Protein AF-A0A8T2XRY6-F1 (afdb_monomer)

InterPro domains:
  IPR007011 Late embryogenesis abundant protein, SMP subgroup domain [PF04927] (157-211)
  IPR029068 Glyoxalase/Bleomycin resistance protein/Dihydroxybiphenyl dioxygenase [G3DSA:3.10.180.10] (10-132)
  IPR029068 Glyoxalase/Bleomycin resistance protein/Dihydroxybiphenyl dioxygenase [SSF54593] (9-129)
  IPR037523 Vicinal oxygen chelate (VOC), core domain [PS51819] (8-141)

Foldseek 3Di:
DPPDDPDDAQEAEDEFQCLPLLVVQCCVLPVWDWDDDDDDPWDWIWTDPFPRYIYIYTYDDPVDDDALDPDFALDDDQDQVCLVPFAEDEDEDPDDVVSVVVCVVVVWDWDWDDDPPFPWIWIWTAGVRLVPPPGDGNNSYIYIYIPRPPPLPDADACLNQDVDDDPRRVHHLAQVNLVQLLCQCCVPDDVDDDGPDPSNSSNVRRVSCCVSVVYDNPDDDVFCVPQHWDWDWDDDVPDIDIFTDTSPHTD

Nearest PDB structures (foldseek):
  5wew-assembly4_G  TM=7.282E-01  e=2.832E-06  Klebsiella pneumoniae 30684/NJST258_2
  1lqp-assembly1_B  TM=7.254E-01  e=2.232E-06  Pseudomonas aeruginosa
  1r9c-assembly1_B  TM=7.229E-01  e=7.331E-06  Mesorhizobium loti
  1xqa-assembly1_A  TM=7.055E-01  e=2.711E-05  Bacillus cereus ATCC 14579
  8epy-assembly1_A  TM=3.132E-01  e=7.814E-02  Streptomyces sp.

Structure (mmCIF, N/CA/C/O backbone):
data_AF-A0A8T2XRY6-F1
#
_entry.id   AF-A0A8T2XRY6-F1
#
loop_
_atom_site.group_PDB
_atom_site.id
_atom_site.type_symbol
_atom_site.label_atom_id
_atom_site.label_alt_id
_atom_site.label_comp_id
_atom_site.label_asym_id
_atom_site.label_entity_id
_atom_site.label_seq_id
_atom_site.pdbx_PDB_ins_code
_atom_site.Cartn_x
_atom_site.Cartn_y
_atom_site.Cartn_z
_atom_site.occupancy
_atom_site.B_iso_or_equiv
_atom_site.auth_seq_id
_atom_site.auth_comp_id
_atom_site.auth_asym_id
_atom_site.auth_atom_id
_atom_site.pdbx_PDB_model_num
ATOM 1 N N . MET A 1 1 ? 15.861 -0.745 26.301 1.00 61.88 1 MET A N 1
ATOM 2 C CA . MET A 1 1 ? 15.301 0.337 25.460 1.00 61.88 1 MET A CA 1
ATOM 3 C C . MET A 1 1 ? 15.358 -0.114 24.012 1.00 61.88 1 MET A C 1
ATOM 5 O O . MET A 1 1 ? 16.289 -0.836 23.676 1.00 61.88 1 MET A O 1
ATOM 9 N N . ALA A 1 2 ? 14.383 0.259 23.179 1.00 72.12 2 ALA A N 1
ATOM 10 C CA . ALA A 1 2 ? 14.510 0.054 21.737 1.00 72.12 2 ALA A CA 1
ATOM 11 C C . ALA A 1 2 ? 15.719 0.849 21.214 1.00 72.12 2 ALA A C 1
ATOM 13 O O . ALA A 1 2 ? 15.946 1.971 21.665 1.00 72.12 2 ALA A O 1
ATOM 14 N N . VAL A 1 3 ? 16.495 0.260 20.298 1.00 86.25 3 VAL A N 1
ATOM 15 C CA . VAL A 1 3 ? 17.689 0.906 19.717 1.00 86.25 3 VAL A CA 1
ATOM 16 C C . VAL A 1 3 ? 17.291 2.106 18.855 1.00 86.25 3 VAL A C 1
ATOM 18 O O . VAL A 1 3 ? 17.962 3.132 18.874 1.00 86.25 3 VAL A O 1
ATOM 21 N N . ALA A 1 4 ? 16.162 2.002 18.153 1.00 73.56 4 ALA A N 1
ATOM 22 C CA . ALA A 1 4 ? 15.566 3.098 17.404 1.00 73.56 4 ALA A CA 1
ATOM 23 C C . ALA A 1 4 ? 14.379 3.678 18.183 1.00 73.56 4 ALA A C 1
ATOM 25 O O . ALA A 1 4 ? 13.389 2.988 18.438 1.00 73.56 4 ALA A O 1
ATOM 26 N N . LYS A 1 5 ? 14.471 4.955 18.558 1.00 68.19 5 LYS A N 1
ATOM 27 C CA . LYS A 1 5 ? 13.354 5.706 19.137 1.00 68.19 5 LYS A CA 1
ATOM 28 C C . LYS A 1 5 ? 12.552 6.341 17.999 1.00 68.19 5 LYS A C 1
ATOM 30 O O . LYS A 1 5 ? 13.126 7.069 17.201 1.00 68.19 5 LYS A O 1
ATOM 35 N N . GLY A 1 6 ? 11.246 6.077 17.940 1.00 70.94 6 GLY A N 1
ATOM 36 C CA . GLY A 1 6 ? 10.355 6.689 16.943 1.00 70.94 6 GLY A CA 1
ATOM 37 C C . GLY A 1 6 ? 10.458 6.101 15.532 1.00 70.94 6 GLY A C 1
ATOM 38 O O . GLY A 1 6 ? 10.187 6.805 14.567 1.00 70.94 6 GLY A O 1
ATOM 39 N N . ALA A 1 7 ? 10.858 4.833 15.391 1.00 68.06 7 ALA A N 1
ATOM 40 C CA . ALA A 1 7 ? 10.856 4.166 14.091 1.00 68.06 7 ALA A CA 1
ATOM 41 C C . ALA A 1 7 ? 9.433 4.101 13.506 1.00 68.06 7 ALA A C 1
ATOM 43 O O . ALA A 1 7 ? 8.505 3.651 14.180 1.00 68.06 7 ALA A O 1
ATOM 44 N N . CYS A 1 8 ? 9.281 4.512 12.248 1.00 79.00 8 CYS A N 1
ATOM 45 C CA . CYS A 1 8 ? 8.027 4.466 11.503 1.00 79.00 8 CYS A CA 1
ATOM 46 C C . CYS A 1 8 ? 8.251 3.890 10.099 1.00 79.00 8 CYS A C 1
ATOM 48 O O . CYS A 1 8 ? 9.359 3.924 9.559 1.00 79.00 8 CYS A O 1
ATOM 50 N N . LEU A 1 9 ? 7.189 3.339 9.508 1.00 78.56 9 LEU A N 1
ATOM 51 C CA . LEU A 1 9 ? 7.215 2.905 8.117 1.00 78.56 9 LEU A CA 1
ATOM 52 C C . LEU A 1 9 ? 7.150 4.144 7.218 1.00 78.56 9 LEU A C 1
ATOM 54 O O . LEU A 1 9 ? 6.161 4.870 7.248 1.00 78.56 9 LEU A O 1
ATOM 58 N N . ASN A 1 10 ? 8.199 4.376 6.435 1.00 81.19 10 ASN A N 1
ATOM 59 C CA . ASN A 1 10 ? 8.295 5.537 5.550 1.00 81.19 10 ASN A CA 1
ATOM 60 C C . ASN A 1 10 ? 8.009 5.180 4.089 1.00 81.19 10 ASN A C 1
ATOM 62 O O . ASN A 1 10 ? 7.270 5.864 3.391 1.00 81.19 10 ASN A O 1
ATOM 66 N N . HIS A 1 11 ? 8.597 4.090 3.621 1.00 88.69 11 HIS A N 1
ATOM 67 C CA . HIS A 1 11 ? 8.384 3.601 2.276 1.00 88.69 11 HIS A CA 1
ATOM 68 C C . HIS A 1 11 ? 8.579 2.101 2.249 1.00 88.69 11 HIS A C 1
ATOM 70 O O . HIS A 1 11 ? 9.055 1.471 3.198 1.00 88.69 11 HIS A O 1
ATOM 76 N N . ILE A 1 12 ? 8.193 1.556 1.116 1.00 90.44 12 ILE A N 1
ATOM 77 C CA . ILE A 1 12 ? 8.338 0.169 0.783 1.00 90.44 12 ILE A CA 1
ATOM 78 C C . ILE A 1 12 ? 9.057 0.099 -0.562 1.00 90.44 12 ILE A C 1
ATOM 80 O O . ILE A 1 12 ? 8.683 0.817 -1.483 1.00 90.44 12 ILE A O 1
ATOM 84 N N . SER A 1 13 ? 10.082 -0.739 -0.681 1.00 89.94 13 SER A N 1
ATOM 85 C CA . SER A 1 13 ? 10.856 -0.876 -1.917 1.00 89.94 13 SER A CA 1
ATOM 86 C C . SER A 1 13 ? 10.656 -2.255 -2.523 1.00 89.94 13 SER A C 1
ATOM 88 O O . SER A 1 13 ? 10.686 -3.254 -1.806 1.00 89.94 13 SER A O 1
ATOM 90 N N . ARG A 1 14 ? 10.486 -2.284 -3.843 1.00 88.12 14 ARG A N 1
ATOM 91 C CA . ARG A 1 14 ? 10.258 -3.479 -4.649 1.00 88.12 14 ARG A CA 1
ATOM 92 C C . ARG A 1 14 ? 11.125 -3.419 -5.895 1.00 88.12 14 ARG A C 1
ATOM 94 O O . ARG A 1 14 ? 11.019 -2.459 -6.656 1.00 88.12 14 ARG A O 1
ATOM 101 N N . GLU A 1 15 ? 11.963 -4.422 -6.120 1.00 88.69 15 GLU A N 1
ATOM 102 C CA . GLU A 1 15 ? 12.767 -4.473 -7.337 1.00 88.69 15 GLU A CA 1
ATOM 103 C C . GLU A 1 15 ? 11.984 -5.118 -8.491 1.00 88.69 15 GLU A C 1
ATOM 105 O O . GLU A 1 15 ? 11.101 -5.938 -8.274 1.00 88.69 15 GLU A O 1
ATOM 110 N N . SER A 1 16 ? 12.291 -4.788 -9.737 1.00 88.00 16 SER A N 1
ATOM 111 C CA . SER A 1 16 ? 11.586 -5.353 -10.887 1.00 88.00 16 SER A CA 1
ATOM 112 C C . SER A 1 16 ? 12.452 -5.300 -12.135 1.00 88.00 16 SER A C 1
ATOM 114 O O . SER A 1 16 ? 13.221 -4.356 -12.334 1.00 88.00 16 SER A O 1
ATOM 116 N N . SER A 1 17 ? 12.318 -6.299 -13.008 1.00 86.44 17 SER A N 1
ATOM 117 C CA . SER A 1 17 ? 12.871 -6.229 -14.367 1.00 86.44 17 SER A CA 1
ATOM 118 C C . SER A 1 17 ? 12.006 -5.400 -15.324 1.00 86.44 17 SER A C 1
ATOM 120 O O . SER A 1 17 ? 12.496 -4.986 -16.370 1.00 86.44 17 SER A O 1
ATOM 122 N N . ASP A 1 18 ? 10.741 -5.142 -14.977 1.00 90.81 18 ASP A N 1
ATOM 123 C CA . ASP A 1 18 ? 9.814 -4.296 -15.734 1.00 90.81 18 ASP A CA 1
ATOM 124 C C . ASP A 1 18 ? 8.993 -3.398 -14.790 1.00 90.81 18 ASP A C 1
ATOM 126 O O . ASP A 1 18 ? 7.791 -3.575 -14.564 1.00 90.81 18 ASP A O 1
ATOM 130 N N . ILE A 1 19 ? 9.664 -2.370 -14.255 1.00 93.69 19 ILE A N 1
ATOM 131 C CA . ILE A 1 19 ? 9.060 -1.422 -13.309 1.00 93.69 19 ILE A CA 1
ATOM 132 C C . ILE A 1 19 ? 7.814 -0.721 -13.875 1.00 93.69 19 ILE A C 1
ATOM 134 O O . ILE A 1 19 ? 6.962 -0.282 -13.107 1.00 93.69 19 ILE A O 1
ATOM 138 N N . ARG A 1 20 ? 7.678 -0.593 -15.205 1.00 95.50 20 ARG A N 1
ATOM 139 C CA . ARG A 1 20 ? 6.537 0.086 -15.838 1.00 95.50 20 ARG A CA 1
ATOM 140 C C . ARG A 1 20 ? 5.308 -0.812 -15.876 1.00 95.50 20 ARG A C 1
ATOM 142 O O . ARG A 1 20 ? 4.222 -0.335 -15.541 1.00 95.50 20 ARG A O 1
ATOM 149 N N . ARG A 1 21 ? 5.464 -2.091 -16.230 1.00 95.19 21 ARG A N 1
ATOM 150 C CA . ARG A 1 21 ? 4.384 -3.086 -16.139 1.00 95.19 21 ARG A CA 1
ATOM 151 C C . ARG A 1 21 ? 3.871 -3.199 -14.706 1.00 95.19 21 ARG A C 1
ATOM 153 O O . ARG A 1 21 ? 2.662 -3.116 -14.491 1.00 95.19 21 ARG A O 1
ATOM 160 N N . LEU A 1 22 ? 4.781 -3.287 -13.735 1.00 93.50 22 LEU A N 1
ATOM 161 C CA . LEU A 1 22 ? 4.427 -3.363 -12.320 1.00 93.50 22 LEU A CA 1
ATOM 162 C C . LEU A 1 22 ? 3.767 -2.069 -11.808 1.00 93.50 22 LEU A C 1
ATOM 164 O O . LEU A 1 22 ? 2.765 -2.122 -11.094 1.00 93.50 22 LEU A O 1
ATOM 168 N N . ALA A 1 23 ? 4.254 -0.896 -12.232 1.00 95.56 23 ALA A N 1
ATOM 169 C CA . ALA A 1 23 ? 3.632 0.380 -11.881 1.00 95.56 23 ALA A CA 1
ATOM 170 C C . ALA A 1 23 ? 2.185 0.471 -12.374 1.00 95.56 23 ALA A C 1
ATOM 172 O O . ALA A 1 23 ? 1.288 0.830 -11.613 1.00 95.56 23 ALA A O 1
ATOM 173 N N . ASN A 1 24 ? 1.952 0.130 -13.642 1.00 96.38 24 ASN A N 1
ATOM 174 C CA . ASN A 1 24 ? 0.621 0.170 -14.239 1.00 96.38 24 ASN A CA 1
ATOM 175 C C . ASN A 1 24 ? -0.348 -0.781 -13.534 1.00 96.38 24 ASN A C 1
ATOM 177 O O . ASN A 1 24 ? -1.498 -0.409 -13.323 1.00 96.38 24 ASN A O 1
ATOM 181 N N . PHE A 1 25 ? 0.123 -1.955 -13.108 1.00 94.12 25 PHE A N 1
ATOM 182 C CA . PHE A 1 25 ? -0.674 -2.875 -12.304 1.00 94.12 25 PHE A CA 1
ATOM 183 C C . PHE A 1 25 ? -1.118 -2.248 -10.980 1.00 94.12 25 PHE A C 1
ATOM 185 O O . PHE A 1 25 ? -2.309 -2.213 -10.694 1.00 94.12 25 PHE A O 1
ATOM 192 N N . TYR A 1 26 ? -0.206 -1.685 -10.183 1.00 93.50 26 TYR A N 1
ATOM 193 C CA . TYR A 1 26 ? -0.596 -1.079 -8.904 1.00 93.50 26 TYR A CA 1
ATOM 194 C C . TYR A 1 26 ? -1.488 0.162 -9.072 1.00 93.50 26 TYR A C 1
ATOM 196 O O . TYR A 1 26 ? -2.383 0.391 -8.256 1.00 93.50 26 TYR A O 1
ATOM 204 N N . LYS A 1 27 ? -1.293 0.932 -10.148 1.00 94.06 27 LYS A N 1
ATOM 205 C CA . LYS A 1 27 ? -2.170 2.053 -10.520 1.00 94.06 27 LYS A CA 1
ATOM 206 C C . LYS A 1 27 ? -3.579 1.568 -10.879 1.00 94.06 27 LYS A C 1
ATOM 208 O O . LYS A 1 27 ? -4.548 2.145 -10.408 1.00 94.06 27 LYS A O 1
ATOM 213 N N . ASP A 1 28 ? -3.702 0.500 -11.663 1.00 94.06 28 ASP A N 1
ATOM 214 C CA . ASP A 1 28 ? -4.993 -0.056 -12.096 1.00 94.06 28 ASP A CA 1
ATOM 215 C C . ASP A 1 28 ? -5.736 -0.784 -10.962 1.00 94.06 28 ASP A C 1
ATOM 217 O O . ASP A 1 28 ? -6.945 -0.637 -10.803 1.00 94.06 28 ASP A O 1
ATOM 221 N N . ILE A 1 29 ? -5.017 -1.542 -10.131 1.00 90.25 29 ILE A N 1
ATOM 222 C CA . ILE A 1 29 ? -5.618 -2.369 -9.076 1.00 90.25 29 ILE A CA 1
ATOM 223 C C . ILE A 1 29 ? -5.932 -1.555 -7.817 1.00 90.25 29 ILE A C 1
ATOM 225 O O . ILE A 1 29 ? -6.980 -1.760 -7.208 1.00 90.25 29 ILE A O 1
ATOM 229 N N . PHE A 1 30 ? -5.054 -0.630 -7.417 1.00 87.00 30 PHE A N 1
ATOM 230 C CA . PHE A 1 30 ? -5.202 0.117 -6.160 1.00 87.00 30 PHE A CA 1
ATOM 231 C C . PHE A 1 30 ? -5.399 1.622 -6.335 1.00 87.00 30 PHE A C 1
ATOM 233 O O . PHE A 1 30 ? -5.643 2.310 -5.345 1.00 87.00 30 PHE A O 1
ATOM 240 N N . GLY A 1 31 ? -5.292 2.151 -7.555 1.00 89.19 31 GLY A N 1
ATOM 241 C CA . GLY A 1 31 ? -5.406 3.590 -7.787 1.00 89.19 31 GLY A CA 1
ATOM 242 C C . GLY A 1 31 ? -4.223 4.393 -7.247 1.00 89.19 31 GLY A C 1
ATOM 243 O O . GLY A 1 31 ? -4.386 5.577 -6.970 1.00 89.19 31 GLY A O 1
ATOM 244 N N . PHE A 1 32 ? -3.050 3.777 -7.051 1.00 92.38 32 PHE A N 1
ATOM 245 C CA . PHE A 1 32 ? -1.873 4.517 -6.590 1.00 92.38 32 PHE A CA 1
ATOM 246 C C . PHE A 1 32 ? -1.481 5.607 -7.588 1.00 92.38 32 PHE A C 1
ATOM 248 O O . PHE A 1 32 ? -1.605 5.442 -8.801 1.00 92.38 32 PHE A O 1
ATOM 255 N N . GLU A 1 33 ? -0.975 6.721 -7.070 1.00 92.31 33 GLU A N 1
ATOM 256 C CA . GLU A 1 33 ? -0.581 7.866 -7.888 1.00 92.31 33 GLU A CA 1
ATOM 257 C C . GLU A 1 33 ? 0.923 7.826 -8.143 1.00 92.31 33 GLU A C 1
ATOM 259 O O . GLU A 1 33 ? 1.717 7.711 -7.215 1.00 92.31 33 GLU A O 1
ATOM 264 N N . GLU A 1 34 ? 1.337 7.945 -9.399 1.00 96.56 34 GLU A N 1
ATOM 265 C CA . GLU A 1 34 ? 2.753 8.110 -9.721 1.00 96.56 34 GLU A CA 1
ATOM 266 C C . GLU A 1 34 ? 3.198 9.540 -9.396 1.00 96.56 34 GLU A C 1
ATOM 268 O O . GLU A 1 34 ? 2.539 10.501 -9.795 1.00 96.56 34 GLU A O 1
ATOM 273 N N . ILE A 1 35 ? 4.309 9.675 -8.672 1.00 93.25 35 ILE A N 1
ATOM 274 C CA . ILE A 1 35 ? 4.894 10.963 -8.283 1.00 93.25 35 ILE A CA 1
ATOM 275 C C . ILE A 1 35 ? 6.291 11.130 -8.879 1.00 93.25 35 ILE A C 1
ATOM 277 O O . ILE A 1 35 ? 6.935 10.158 -9.279 1.00 93.25 35 ILE A O 1
ATOM 281 N N . GLU A 1 36 ? 6.763 12.376 -8.938 1.00 93.19 36 GLU A N 1
ATOM 282 C CA . GLU A 1 36 ? 8.110 12.676 -9.415 1.00 93.19 36 GLU A CA 1
ATOM 283 C C . GLU A 1 36 ? 9.157 11.990 -8.528 1.00 93.19 36 GLU A C 1
ATOM 285 O O . GLU A 1 36 ? 9.162 12.143 -7.305 1.00 93.19 36 GLU A O 1
ATOM 290 N N . SER A 1 37 ? 10.045 11.225 -9.160 1.00 90.88 37 SER A N 1
ATOM 291 C CA . SER A 1 37 ? 11.184 10.594 -8.505 1.00 90.88 37 SER A CA 1
ATOM 292 C C . SER A 1 37 ? 12.468 11.375 -8.797 1.00 90.88 37 SER A C 1
ATOM 294 O O . SER A 1 37 ? 12.632 11.885 -9.912 1.00 90.88 37 SER A O 1
ATOM 296 N N . PRO A 1 38 ? 13.435 11.411 -7.865 1.00 89.06 38 PRO A N 1
ATOM 297 C CA . PRO A 1 38 ? 14.764 11.935 -8.155 1.00 89.06 38 PRO A CA 1
ATOM 298 C C . PRO A 1 38 ? 15.424 11.197 -9.329 1.00 89.06 38 PRO A C 1
ATOM 300 O O . PRO A 1 38 ? 15.101 10.046 -9.633 1.00 89.06 38 PRO A O 1
ATOM 303 N N . LYS A 1 39 ? 16.383 11.856 -9.982 1.00 90.19 39 LYS A N 1
ATOM 304 C CA . LYS A 1 39 ? 17.183 11.230 -11.039 1.00 90.19 39 LYS A CA 1
ATOM 305 C C . LYS A 1 39 ? 18.301 10.396 -10.412 1.00 90.19 39 LYS A C 1
ATOM 307 O O . LYS A 1 39 ? 19.163 10.950 -9.735 1.00 90.19 39 LYS A O 1
ATOM 312 N N . PHE A 1 40 ? 18.289 9.093 -10.674 1.00 91.44 40 PHE A N 1
ATOM 313 C CA . PHE A 1 40 ? 19.339 8.146 -10.294 1.00 91.44 40 PHE A CA 1
ATOM 314 C C . PHE A 1 40 ? 19.993 7.539 -11.546 1.00 91.44 40 PHE A C 1
ATOM 316 O O . PHE A 1 40 ? 19.496 7.713 -12.658 1.00 91.44 40 PHE A O 1
ATOM 323 N N . GLU A 1 41 ? 21.101 6.817 -11.365 1.00 92.06 41 GLU A N 1
ATOM 324 C CA . GLU A 1 41 ? 21.779 6.071 -12.443 1.00 92.06 41 GLU A CA 1
ATOM 325 C C . GLU A 1 41 ? 21.043 4.778 -12.845 1.00 92.06 41 GLU A C 1
ATOM 327 O O . GLU A 1 41 ? 21.377 4.156 -13.849 1.00 92.06 41 GLU A O 1
ATOM 332 N N . PHE A 1 42 ? 20.017 4.397 -12.082 1.00 91.38 42 PHE A N 1
ATOM 333 C CA . PHE A 1 42 ? 19.093 3.301 -12.366 1.00 91.38 42 PHE A CA 1
ATOM 334 C C . PHE A 1 42 ? 17.667 3.839 -12.483 1.00 91.38 42 PHE A C 1
ATOM 336 O O . PHE A 1 42 ? 17.342 4.914 -11.963 1.00 91.38 42 PHE A O 1
ATOM 343 N N . LYS A 1 43 ? 16.784 3.094 -13.152 1.00 93.50 43 LYS A N 1
ATOM 344 C CA . LYS A 1 43 ? 15.386 3.517 -13.266 1.00 93.50 43 LYS A CA 1
ATOM 345 C C . LYS A 1 43 ? 14.631 3.256 -11.967 1.00 93.50 43 LYS A C 1
ATOM 347 O O . LYS A 1 43 ? 14.750 2.200 -11.349 1.00 93.50 43 LYS A O 1
ATOM 352 N N . VAL A 1 44 ? 13.795 4.214 -11.587 1.00 96.38 44 VAL A N 1
ATOM 353 C CA . VAL A 1 44 ? 12.905 4.103 -10.435 1.00 96.38 44 VAL A CA 1
ATOM 354 C C . VAL A 1 44 ? 11.565 4.762 -10.751 1.00 96.38 44 VAL A C 1
ATOM 356 O O . VAL A 1 44 ? 11.510 5.734 -11.503 1.00 96.38 44 VAL A O 1
ATOM 359 N N . ILE A 1 45 ? 10.484 4.223 -10.193 1.00 97.06 45 ILE A N 1
ATOM 360 C CA . ILE A 1 45 ? 9.150 4.831 -10.201 1.00 97.06 45 ILE A CA 1
ATOM 361 C C . ILE A 1 45 ? 8.665 4.910 -8.759 1.00 97.06 45 ILE A C 1
ATOM 363 O O . ILE A 1 45 ? 8.740 3.927 -8.022 1.00 97.06 45 ILE A O 1
ATOM 367 N N . TRP A 1 46 ? 8.174 6.076 -8.345 1.00 97.06 46 TRP A N 1
ATOM 368 C CA . TRP A 1 46 ? 7.581 6.262 -7.023 1.00 97.06 46 TRP A CA 1
ATOM 369 C C . TRP A 1 46 ? 6.064 6.277 -7.153 1.00 97.06 46 TRP A C 1
ATOM 371 O O . TRP A 1 46 ? 5.499 7.096 -7.877 1.00 97.06 46 TRP A O 1
ATOM 381 N N . LEU A 1 47 ? 5.407 5.360 -6.448 1.00 93.75 47 LEU A N 1
ATOM 382 C CA . LEU A 1 47 ? 3.959 5.303 -6.330 1.00 93.75 47 LEU A CA 1
ATOM 383 C C . LEU A 1 47 ? 3.551 5.735 -4.928 1.00 93.75 47 LEU A C 1
ATOM 385 O O . LEU A 1 47 ? 3.964 5.152 -3.928 1.00 93.75 47 LEU A O 1
ATOM 389 N N . LYS A 1 48 ? 2.714 6.754 -4.843 1.00 89.75 48 LYS A N 1
ATOM 390 C CA . LYS A 1 48 ? 2.142 7.235 -3.598 1.00 89.75 48 LYS A CA 1
ATOM 391 C C . LYS A 1 48 ? 0.984 6.329 -3.183 1.00 89.75 48 LYS A C 1
ATOM 393 O O . LYS A 1 48 ? -0.029 6.255 -3.877 1.00 89.75 48 LYS A O 1
ATOM 398 N N . ILE A 1 49 ? 1.138 5.671 -2.033 1.00 84.06 49 ILE A N 1
ATOM 399 C CA . ILE A 1 49 ? 0.086 4.869 -1.386 1.00 84.06 49 ILE A CA 1
ATOM 400 C C . ILE A 1 49 ? -0.741 5.762 -0.452 1.00 84.06 49 ILE A C 1
ATOM 402 O O . ILE A 1 49 ? -1.961 5.652 -0.377 1.00 84.06 49 ILE A O 1
ATOM 406 N N . SER A 1 50 ? -0.069 6.656 0.276 1.00 78.94 50 SER A N 1
ATOM 407 C CA . SER A 1 50 ? -0.672 7.645 1.174 1.00 78.94 50 SER A CA 1
ATOM 408 C C . SER A 1 50 ? 0.214 8.901 1.235 1.00 78.94 50 SER A C 1
ATOM 410 O O . SER A 1 50 ? 1.300 8.903 0.655 1.00 78.94 50 SER A O 1
ATOM 412 N N . PRO A 1 51 ? -0.185 9.991 1.9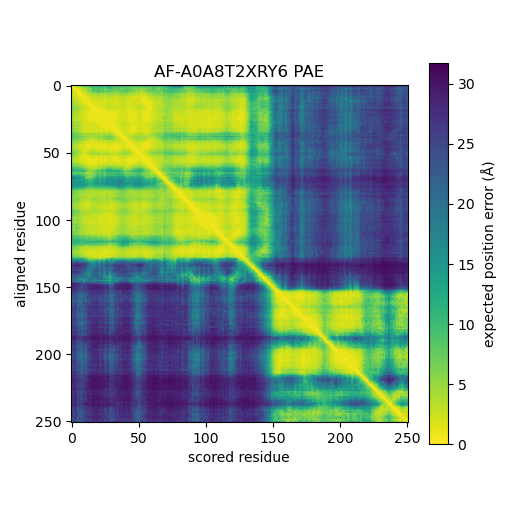21 1.00 74.50 51 PRO A N 1
ATOM 413 C CA . PRO A 1 51 ? 0.657 11.184 2.063 1.00 74.50 51 PRO A CA 1
ATOM 414 C C . PRO A 1 51 ? 2.060 10.938 2.644 1.00 74.50 51 PRO A C 1
ATOM 416 O O . PRO A 1 51 ? 2.958 11.724 2.360 1.00 74.50 51 PRO A O 1
ATOM 419 N N . TYR A 1 52 ? 2.258 9.857 3.409 1.00 76.56 52 TYR A N 1
ATOM 420 C CA . TYR A 1 52 ? 3.529 9.549 4.084 1.00 76.56 52 TYR A CA 1
ATOM 421 C C . TYR A 1 52 ? 4.127 8.197 3.713 1.00 76.56 52 TYR A C 1
ATOM 423 O O . TYR A 1 52 ? 5.169 7.839 4.253 1.00 76.56 52 TYR A O 1
ATOM 431 N N . LEU A 1 53 ? 3.459 7.437 2.842 1.00 83.56 53 LEU A N 1
ATOM 432 C CA . LEU A 1 53 ? 3.903 6.116 2.429 1.00 83.56 53 LEU A CA 1
ATOM 433 C C . LEU A 1 53 ? 4.009 6.052 0.912 1.00 83.56 53 LEU A C 1
ATOM 435 O O . LEU A 1 53 ? 3.021 6.237 0.194 1.00 83.56 53 LEU A O 1
ATOM 439 N N . ALA A 1 54 ? 5.208 5.728 0.447 1.00 88.12 54 ALA A N 1
ATOM 440 C CA . ALA A 1 54 ? 5.488 5.470 -0.954 1.00 88.12 54 ALA A CA 1
ATOM 441 C C . ALA A 1 54 ? 5.876 4.004 -1.181 1.00 88.12 54 ALA A C 1
ATOM 443 O O . ALA A 1 54 ? 6.476 3.358 -0.320 1.00 88.12 54 ALA A O 1
ATOM 444 N N . LEU A 1 55 ? 5.545 3.500 -2.364 1.00 92.50 55 LEU A N 1
ATOM 445 C CA . LEU A 1 55 ? 6.086 2.282 -2.943 1.00 92.50 55 LEU A CA 1
ATOM 446 C C . LEU A 1 55 ? 7.101 2.679 -4.016 1.00 92.50 55 LEU A C 1
ATOM 448 O O . LEU A 1 55 ? 6.750 3.296 -5.021 1.00 92.50 55 LEU A O 1
ATOM 452 N N . HIS A 1 56 ? 8.364 2.341 -3.792 1.00 94.94 56 HIS A N 1
ATOM 453 C CA . HIS A 1 56 ? 9.443 2.548 -4.746 1.00 94.94 56 HIS A CA 1
ATOM 454 C C . HIS A 1 56 ? 9.606 1.285 -5.587 1.00 94.94 56 HIS A C 1
ATOM 456 O O . HIS A 1 56 ? 9.985 0.238 -5.066 1.00 94.94 56 HIS A O 1
ATOM 462 N N . LEU A 1 57 ? 9.337 1.390 -6.886 1.00 93.94 57 LEU A N 1
ATOM 463 C CA . LEU A 1 57 ? 9.616 0.337 -7.858 1.00 93.94 57 LEU A CA 1
ATOM 464 C C . LEU A 1 57 ? 10.984 0.607 -8.476 1.00 93.94 57 LEU A C 1
ATOM 466 O O . LEU A 1 57 ? 11.165 1.618 -9.155 1.00 93.94 57 LEU A O 1
ATOM 470 N N . ILE A 1 58 ? 11.946 -0.264 -8.201 1.00 92.75 58 ILE A N 1
ATOM 471 C CA . ILE A 1 58 ? 13.365 -0.063 -8.502 1.00 92.75 58 ILE A CA 1
ATOM 472 C C . ILE A 1 58 ? 13.791 -1.056 -9.582 1.00 92.75 58 ILE A C 1
ATOM 474 O O . ILE A 1 58 ? 13.471 -2.238 -9.508 1.00 92.75 58 ILE A O 1
ATOM 478 N N . GLU A 1 59 ? 14.508 -0.592 -10.600 1.00 91.44 59 GLU A N 1
ATOM 479 C CA . GLU A 1 59 ? 15.080 -1.476 -11.615 1.00 91.44 59 GLU A CA 1
ATOM 480 C C . GLU A 1 59 ? 16.057 -2.466 -10.971 1.00 91.44 59 GLU A C 1
ATOM 482 O O . GLU A 1 59 ? 16.990 -2.076 -10.264 1.00 91.44 59 GLU A O 1
ATOM 487 N N . ARG A 1 60 ? 15.831 -3.760 -11.211 1.00 88.25 60 ARG A N 1
ATOM 488 C CA . ARG A 1 60 ? 16.692 -4.828 -10.702 1.00 88.25 60 ARG A CA 1
ATOM 489 C C . ARG A 1 60 ? 18.104 -4.670 -11.269 1.00 88.25 60 ARG A C 1
ATOM 491 O O . ARG A 1 60 ? 18.286 -4.558 -12.482 1.00 88.25 60 ARG A O 1
ATOM 498 N N . SER A 1 61 ? 19.108 -4.714 -10.394 1.00 87.31 61 SER A N 1
ATOM 499 C CA . SER A 1 61 ? 20.510 -4.678 -10.815 1.00 87.31 61 SER A CA 1
ATOM 500 C C . SER A 1 61 ? 20.880 -5.976 -11.548 1.00 87.31 61 SER A C 1
ATOM 502 O O . SER A 1 61 ? 20.590 -7.060 -11.043 1.00 87.31 61 SER A O 1
ATOM 504 N N . PRO A 1 62 ? 21.547 -5.908 -12.713 1.00 83.50 62 PRO A N 1
ATOM 505 C CA . PRO A 1 62 ? 22.082 -7.101 -13.368 1.00 83.50 62 PRO A CA 1
ATOM 506 C C . PRO A 1 62 ? 23.309 -7.675 -12.635 1.00 83.50 62 PRO A C 1
ATOM 508 O O . PRO A 1 62 ? 23.628 -8.855 -12.802 1.00 83.50 62 PRO A O 1
ATOM 511 N N . ASP A 1 63 ? 23.981 -6.855 -11.823 1.00 86.19 63 ASP A N 1
ATOM 512 C CA . ASP A 1 63 ? 25.269 -7.170 -11.199 1.00 86.19 63 ASP A CA 1
ATOM 513 C C . ASP A 1 63 ? 25.122 -7.798 -9.810 1.00 86.19 63 ASP A C 1
ATOM 515 O O . ASP A 1 63 ? 26.022 -8.494 -9.334 1.00 86.19 63 ASP A O 1
ATOM 519 N N . THR A 1 64 ? 23.982 -7.581 -9.149 1.00 77.06 64 THR A N 1
ATOM 520 C CA . THR A 1 64 ? 23.693 -8.145 -7.829 1.00 77.06 64 THR A CA 1
ATOM 521 C C . THR A 1 64 ? 22.519 -9.120 -7.900 1.00 77.06 64 THR A C 1
ATOM 523 O O . THR A 1 64 ? 21.597 -8.979 -8.695 1.00 77.06 64 THR A O 1
ATOM 526 N N . LYS A 1 65 ? 22.580 -10.178 -7.086 1.00 71.56 65 LYS A N 1
ATOM 527 C CA . LYS A 1 65 ? 21.515 -11.186 -6.940 1.00 71.56 65 LYS A CA 1
ATOM 528 C C . LYS A 1 65 ? 21.106 -11.250 -5.479 1.00 71.56 65 LYS A C 1
ATOM 530 O O . LYS A 1 65 ? 21.261 -12.282 -4.828 1.00 71.56 65 LYS A O 1
ATOM 535 N N . LEU A 1 66 ? 20.753 -10.087 -4.938 1.00 72.38 66 LEU A N 1
ATOM 536 C CA . LEU A 1 66 ? 20.268 -10.011 -3.572 1.00 72.38 66 LEU A CA 1
ATOM 537 C C . LEU A 1 66 ? 18.865 -10.591 -3.537 1.00 72.38 66 LEU A C 1
ATOM 539 O O . LEU A 1 66 ? 18.057 -10.216 -4.385 1.00 72.38 66 LEU A O 1
ATOM 543 N N . PRO A 1 67 ? 18.577 -11.480 -2.579 1.00 67.25 67 PRO A N 1
ATOM 544 C CA . PRO A 1 67 ? 17.268 -12.051 -2.539 1.00 67.25 67 PRO A CA 1
ATOM 545 C C . PRO A 1 67 ? 16.258 -11.081 -1.938 1.00 67.25 67 PRO A C 1
ATOM 547 O O . PRO A 1 67 ? 16.521 -10.454 -0.910 1.00 67.25 67 PRO A O 1
ATOM 550 N N . GLU A 1 68 ? 15.070 -11.008 -2.525 1.00 66.00 68 GLU A N 1
ATOM 551 C CA . GLU A 1 68 ? 13.947 -10.257 -1.965 1.00 66.00 68 GLU A CA 1
ATOM 552 C C . GLU A 1 68 ? 13.407 -10.885 -0.668 1.00 66.00 68 GLU A C 1
ATOM 554 O O . GLU A 1 68 ? 12.659 -10.249 0.077 1.00 66.00 68 GLU A O 1
ATOM 559 N N . GLY A 1 69 ? 13.798 -12.124 -0.351 1.00 64.00 69 GLY A N 1
ATOM 560 C CA . GLY A 1 69 ? 13.551 -12.737 0.947 1.00 64.00 69 GLY A CA 1
ATOM 561 C C . GLY A 1 69 ? 14.560 -13.837 1.293 1.00 64.00 69 GLY A C 1
ATOM 562 O O . GLY A 1 69 ? 15.100 -14.496 0.412 1.00 64.00 69 GLY A O 1
ATOM 563 N N . PRO A 1 70 ? 14.783 -14.134 2.585 1.00 52.16 70 PRO A N 1
ATOM 564 C CA . PRO A 1 70 ? 15.774 -15.127 3.023 1.00 52.16 70 PRO A CA 1
ATOM 565 C C . PRO A 1 70 ? 15.490 -16.570 2.556 1.00 52.16 70 PRO A C 1
ATOM 567 O O . PRO A 1 70 ? 16.316 -17.452 2.772 1.00 52.16 70 PRO A O 1
ATOM 570 N N . TYR A 1 71 ? 14.331 -16.815 1.935 1.00 60.31 71 TYR A N 1
ATOM 571 C CA . TYR A 1 71 ? 13.882 -18.118 1.436 1.00 60.31 71 TYR A CA 1
ATOM 572 C C . TYR A 1 71 ? 13.447 -18.076 -0.039 1.00 60.31 71 TYR A C 1
ATOM 574 O O . TYR A 1 71 ? 12.607 -18.879 -0.449 1.00 60.31 71 TYR A O 1
ATOM 582 N N . SER A 1 72 ? 13.979 -17.146 -0.840 1.00 62.78 72 SER A N 1
ATOM 583 C CA . SER A 1 72 ? 13.720 -17.115 -2.283 1.00 62.78 72 SER A CA 1
ATOM 584 C C . SER A 1 72 ? 14.118 -18.447 -2.936 1.00 62.78 72 SER A C 1
ATOM 586 O O . SER A 1 72 ? 15.275 -18.866 -2.885 1.00 62.78 72 SER A O 1
ATOM 588 N N . ALA A 1 73 ? 13.138 -19.144 -3.516 1.00 62.53 73 ALA A N 1
ATOM 589 C CA . ALA A 1 73 ? 13.350 -20.413 -4.203 1.00 62.53 73 ALA A CA 1
ATOM 590 C C . ALA A 1 73 ? 13.561 -20.176 -5.710 1.00 62.53 73 ALA A C 1
ATOM 592 O O . ALA A 1 73 ? 12.794 -19.415 -6.301 1.00 62.53 73 ALA A O 1
ATOM 593 N N . PRO A 1 74 ? 14.514 -20.877 -6.356 1.00 58.81 74 PRO A N 1
ATOM 594 C CA . PRO A 1 74 ? 14.783 -20.730 -7.790 1.00 58.81 74 PRO A CA 1
ATOM 595 C C . PRO A 1 74 ? 13.623 -21.194 -8.687 1.00 58.81 74 PRO A C 1
ATOM 597 O O . PRO A 1 74 ? 13.523 -20.742 -9.824 1.00 58.81 74 PRO A O 1
ATOM 600 N N . SER A 1 75 ? 12.744 -22.060 -8.168 1.00 62.56 75 SER A N 1
ATOM 601 C CA . SER A 1 75 ? 11.536 -22.553 -8.844 1.00 62.56 75 SER A CA 1
ATOM 602 C C . SER A 1 75 ? 10.340 -22.470 -7.888 1.00 62.56 75 SER A C 1
ATOM 604 O O . SER A 1 75 ? 9.990 -23.466 -7.248 1.00 62.56 75 SER A O 1
ATOM 606 N N . PRO A 1 76 ? 9.757 -21.278 -7.701 1.00 69.06 76 PRO A N 1
ATOM 607 C CA . PRO A 1 76 ? 8.644 -21.091 -6.783 1.00 69.06 76 PRO A CA 1
ATOM 608 C C . PRO A 1 76 ? 7.358 -21.722 -7.335 1.00 69.06 76 PRO A C 1
ATOM 610 O O . PRO A 1 76 ? 7.101 -21.694 -8.536 1.00 69.06 76 PRO A O 1
ATOM 613 N N . VAL A 1 77 ? 6.528 -22.272 -6.446 1.00 71.56 77 VAL A N 1
ATOM 614 C CA . VAL A 1 77 ? 5.171 -22.720 -6.793 1.00 71.56 77 VAL A CA 1
ATOM 615 C C . VAL A 1 77 ? 4.251 -21.500 -6.798 1.00 71.56 77 VAL A C 1
ATOM 617 O O . VAL A 1 77 ? 4.027 -20.890 -5.749 1.00 71.56 77 VAL A O 1
ATOM 620 N N . LEU A 1 78 ? 3.728 -21.150 -7.974 1.00 76.06 78 LEU A N 1
ATOM 621 C CA . LEU A 1 78 ? 2.781 -20.049 -8.165 1.00 76.06 78 LEU A CA 1
ATOM 622 C C . LEU A 1 78 ? 1.349 -20.513 -7.862 1.00 76.06 78 LEU A C 1
ATOM 624 O O . LEU A 1 78 ? 0.521 -20.627 -8.753 1.00 76.06 78 LEU A O 1
ATOM 628 N N . ASP A 1 79 ? 1.080 -20.819 -6.593 1.00 81.88 79 ASP A N 1
ATOM 629 C CA . ASP A 1 79 ? -0.259 -21.166 -6.102 1.00 81.88 79 ASP A CA 1
ATOM 630 C C . ASP A 1 79 ? -0.699 -20.143 -5.035 1.00 81.88 79 ASP A C 1
ATOM 632 O O . ASP A 1 79 ? -0.067 -20.052 -3.965 1.00 81.88 79 ASP A O 1
ATOM 636 N N . PRO A 1 80 ? -1.786 -19.379 -5.280 1.00 80.88 80 PRO A N 1
ATOM 637 C CA . PRO A 1 80 ? -2.307 -18.409 -4.328 1.00 80.88 80 PRO A CA 1
ATOM 638 C C . PRO A 1 80 ? -2.612 -18.972 -2.923 1.00 80.88 80 PRO A C 1
ATOM 640 O O . PRO A 1 80 ? -2.561 -18.242 -1.930 1.00 80.88 80 PRO A O 1
ATOM 643 N N . THR A 1 81 ? -2.875 -20.275 -2.782 1.00 85.06 81 THR A N 1
ATOM 644 C CA . THR A 1 81 ? -3.148 -20.939 -1.492 1.00 85.06 81 THR A CA 1
ATOM 645 C C . THR A 1 81 ? -1.940 -20.957 -0.549 1.00 85.06 81 THR A C 1
ATOM 647 O O . THR A 1 81 ? -2.097 -21.042 0.675 1.00 85.06 81 THR A O 1
ATOM 650 N N . HIS A 1 82 ? -0.725 -20.818 -1.087 1.00 84.06 82 HIS A N 1
ATOM 651 C CA . HIS A 1 82 ? 0.518 -20.723 -0.320 1.00 84.06 82 HIS A CA 1
ATOM 652 C C . HIS A 1 82 ? 0.870 -19.280 0.074 1.00 84.06 82 HIS A C 1
ATOM 654 O O . HIS A 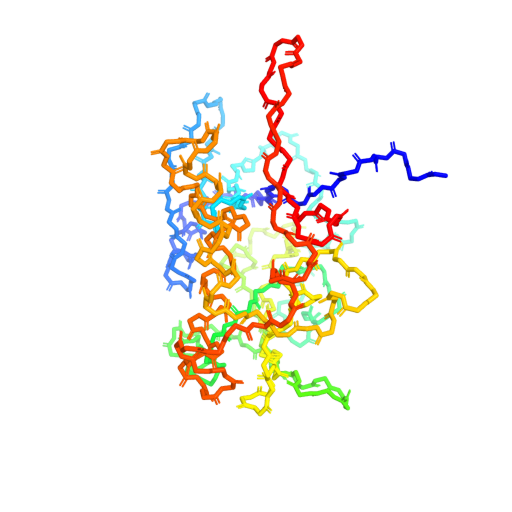1 82 ? 1.776 -19.051 0.890 1.00 84.06 82 HIS A O 1
ATOM 660 N N . LEU A 1 83 ? 0.131 -18.292 -0.446 1.00 79.44 83 LEU A N 1
ATOM 661 C CA . LEU A 1 83 ? 0.331 -16.874 -0.150 1.00 79.44 83 LEU A CA 1
ATOM 662 C C . LEU A 1 83 ? 0.254 -16.510 1.341 1.00 79.44 83 LEU A C 1
ATOM 664 O O . LEU A 1 83 ? 1.145 -15.779 1.783 1.00 79.44 83 LEU A O 1
ATOM 668 N N . PRO A 1 84 ? -0.685 -17.053 2.150 1.00 80.69 84 PRO A N 1
ATOM 669 C CA . PRO A 1 84 ? -0.876 -16.637 3.540 1.00 80.69 84 PRO A CA 1
ATOM 670 C C . PRO A 1 84 ? 0.341 -16.791 4.460 1.00 80.69 84 PRO A C 1
ATOM 672 O O . PRO A 1 84 ? 0.389 -16.144 5.504 1.00 80.69 84 PRO A O 1
ATOM 675 N N . ARG A 1 85 ? 1.290 -17.676 4.122 1.00 79.62 85 ARG A N 1
ATOM 676 C CA . ARG A 1 85 ? 2.479 -17.959 4.946 1.00 79.62 85 ARG A CA 1
ATOM 677 C C . ARG A 1 85 ? 3.758 -17.271 4.471 1.00 79.62 85 ARG A C 1
ATOM 679 O O . ARG A 1 85 ? 4.714 -17.240 5.239 1.00 79.62 85 ARG A O 1
ATOM 686 N N . GLY A 1 86 ? 3.811 -16.786 3.233 1.00 74.69 86 GLY A N 1
ATOM 687 C CA . GLY A 1 86 ? 5.004 -16.091 2.734 1.00 74.69 86 GLY A CA 1
ATOM 688 C C . GLY A 1 86 ? 4.976 -14.603 3.049 1.00 74.69 86 GLY A C 1
ATOM 689 O O . GLY A 1 86 ? 3.978 -14.092 3.556 1.00 74.69 86 GLY A O 1
ATOM 690 N N . HIS A 1 87 ? 6.074 -13.912 2.751 1.00 76.31 87 HIS A N 1
ATOM 691 C CA . HIS A 1 87 ? 6.146 -12.463 2.916 1.00 76.31 87 HIS A CA 1
ATOM 692 C C . HIS A 1 87 ? 5.175 -11.776 1.942 1.00 76.31 87 HIS A C 1
ATOM 694 O O . HIS A 1 87 ? 4.904 -12.286 0.853 1.00 76.31 87 HIS A O 1
ATOM 700 N N . HIS A 1 88 ? 4.519 -10.725 2.425 1.00 77.88 88 HIS A N 1
ATOM 701 C CA . HIS A 1 88 ? 3.399 -10.076 1.760 1.00 77.88 88 HIS A CA 1
ATOM 702 C C . HIS A 1 88 ? 3.221 -8.656 2.286 1.00 77.88 88 HIS A C 1
ATOM 704 O O . HIS A 1 88 ? 3.514 -8.384 3.452 1.00 77.88 88 HIS A O 1
ATOM 710 N N . VAL A 1 89 ? 2.666 -7.778 1.453 1.00 80.88 89 VAL A N 1
ATOM 711 C CA . VAL A 1 89 ? 2.248 -6.437 1.865 1.00 80.88 89 VAL A CA 1
ATOM 712 C C . VAL A 1 89 ? 0.735 -6.359 1.858 1.00 80.88 89 VAL A C 1
ATOM 714 O O . VAL A 1 89 ? 0.056 -6.796 0.934 1.00 80.88 89 VAL A O 1
ATOM 717 N N . CYS A 1 90 ? 0.189 -5.868 2.965 1.00 79.06 90 CYS A N 1
ATOM 718 C CA . CYS A 1 90 ? -1.238 -5.906 3.209 1.00 79.06 90 CYS A CA 1
ATOM 719 C C . CYS A 1 90 ? -1.850 -4.514 3.073 1.00 79.06 90 CYS A C 1
ATOM 721 O O . CYS A 1 90 ? -1.382 -3.580 3.719 1.00 79.06 90 CYS A O 1
ATOM 723 N N . PHE A 1 91 ? -2.946 -4.413 2.326 1.00 80.12 91 PHE A N 1
ATOM 724 C CA . PHE A 1 91 ? -3.770 -3.210 2.244 1.00 80.12 91 PHE A CA 1
ATOM 725 C C . PHE A 1 91 ? -5.165 -3.471 2.832 1.00 80.12 91 PHE A C 1
ATOM 727 O O . PHE A 1 91 ? -5.569 -4.614 3.063 1.00 80.12 91 PHE A O 1
ATOM 734 N N . SER A 1 92 ? -5.909 -2.402 3.087 1.00 74.94 92 SER A N 1
ATOM 735 C CA . SER A 1 92 ? -7.311 -2.462 3.508 1.00 74.94 92 SER A CA 1
ATOM 736 C C . SER A 1 92 ? -8.169 -1.804 2.436 1.00 74.94 92 SER A C 1
ATOM 738 O O . SER A 1 92 ? -7.785 -0.771 1.894 1.00 74.94 92 SER A O 1
ATOM 740 N N . VAL A 1 93 ? -9.332 -2.384 2.146 1.00 69.81 93 VAL A N 1
ATOM 741 C CA . VAL A 1 93 ? -10.307 -1.831 1.192 1.00 69.81 93 VAL A CA 1
ATOM 742 C C . VAL A 1 93 ? -11.651 -1.628 1.868 1.00 69.81 93 VAL A C 1
ATOM 744 O O . VAL A 1 93 ? -12.016 -2.368 2.782 1.00 69.81 93 VAL A O 1
ATOM 747 N N . SER A 1 94 ? -12.403 -0.644 1.385 1.00 73.50 94 SER A N 1
ATOM 748 C CA . SER A 1 94 ? -13.751 -0.344 1.871 1.00 73.50 94 SER A CA 1
ATOM 749 C C . SER A 1 94 ? -14.787 -1.393 1.456 1.00 73.50 94 SER A C 1
ATOM 751 O O . SER A 1 94 ? -15.760 -1.594 2.175 1.00 73.50 94 SER A O 1
ATOM 753 N N . ASN A 1 95 ? -14.586 -2.081 0.324 1.00 76.69 95 ASN A N 1
ATOM 754 C CA . ASN A 1 95 ? -15.502 -3.106 -0.178 1.00 76.69 95 ASN A CA 1
ATOM 755 C C . ASN A 1 95 ? -14.737 -4.332 -0.697 1.00 76.69 95 ASN A C 1
ATOM 757 O O . ASN A 1 95 ? -14.155 -4.315 -1.780 1.00 76.69 95 ASN A O 1
ATOM 761 N N . PHE A 1 96 ? -14.755 -5.403 0.095 1.00 79.25 96 PHE A N 1
ATOM 762 C CA . PHE A 1 96 ? -14.050 -6.645 -0.217 1.00 79.25 96 PHE A CA 1
ATOM 763 C C . PHE A 1 96 ? -14.635 -7.382 -1.420 1.00 79.25 96 PHE A C 1
ATOM 765 O O . PHE A 1 96 ? -13.882 -7.836 -2.274 1.00 79.25 96 PHE A O 1
ATOM 772 N N . ASP A 1 97 ? -15.961 -7.516 -1.475 1.00 81.12 97 ASP A N 1
ATOM 773 C CA . ASP A 1 97 ? -16.629 -8.352 -2.474 1.00 81.12 97 ASP A CA 1
ATOM 774 C C . ASP A 1 97 ? -16.478 -7.752 -3.874 1.00 81.12 97 ASP A C 1
ATOM 776 O O . ASP A 1 97 ? -16.104 -8.458 -4.808 1.00 81.12 97 ASP A O 1
ATOM 780 N N . SER A 1 98 ? -16.662 -6.432 -3.991 1.00 85.56 98 SER A N 1
ATOM 781 C CA . SER A 1 98 ? -16.431 -5.700 -5.241 1.00 85.56 98 SER A CA 1
ATOM 782 C C . SER A 1 98 ? -14.978 -5.822 -5.703 1.00 85.56 98 SER A C 1
ATOM 784 O O . SER A 1 98 ? -14.716 -6.165 -6.852 1.00 85.56 98 SER A O 1
ATOM 786 N N . PHE A 1 99 ? -14.015 -5.631 -4.797 1.00 84.06 99 PHE A N 1
ATOM 787 C CA . PHE A 1 99 ? -12.602 -5.747 -5.151 1.00 84.06 99 PHE A CA 1
ATOM 788 C C . PHE A 1 99 ? -12.222 -7.168 -5.590 1.00 84.06 99 PHE A C 1
ATOM 790 O O . PHE A 1 99 ? -11.567 -7.352 -6.614 1.00 84.06 99 PHE A O 1
ATOM 797 N N . ALA A 1 100 ? -12.647 -8.185 -4.836 1.00 83.69 100 ALA A N 1
ATOM 798 C CA . ALA A 1 100 ? -12.360 -9.575 -5.163 1.00 83.69 100 ALA A CA 1
ATOM 799 C C . ALA A 1 100 ? -12.986 -9.994 -6.502 1.00 83.69 100 ALA A C 1
ATOM 801 O O . ALA A 1 100 ? -12.401 -10.812 -7.211 1.00 83.69 100 ALA A O 1
ATOM 802 N N . GLN A 1 101 ? -14.147 -9.436 -6.858 1.00 87.00 101 GLN A N 1
ATOM 803 C CA . GLN A 1 101 ? -14.750 -9.638 -8.171 1.00 87.00 101 GLN A CA 1
ATOM 804 C C . GLN A 1 101 ? -13.939 -8.948 -9.277 1.00 87.00 101 GLN A C 1
ATOM 806 O O . GLN A 1 101 ? -13.599 -9.604 -10.25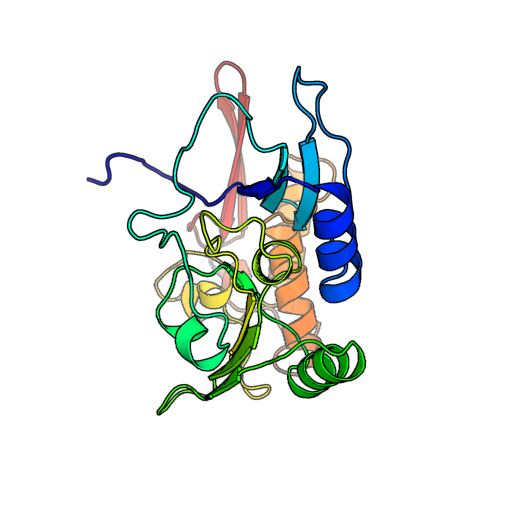6 1.00 87.00 101 GLN A O 1
ATOM 811 N N . SER A 1 102 ? -13.524 -7.692 -9.086 1.00 90.81 102 SER A N 1
ATOM 812 C CA . SER A 1 102 ? -12.688 -6.960 -10.052 1.00 90.81 102 SER A CA 1
ATOM 813 C C . SER A 1 102 ? -11.374 -7.676 -10.379 1.00 90.81 102 SER A C 1
ATOM 815 O O . SER A 1 102 ? -10.939 -7.665 -11.529 1.00 90.81 102 SER A O 1
ATOM 817 N N . LEU A 1 103 ? -10.743 -8.328 -9.393 1.00 89.06 103 LEU A N 1
ATOM 818 C CA . LEU A 1 103 ? -9.560 -9.161 -9.638 1.00 89.06 103 LEU A CA 1
ATOM 819 C C . LEU A 1 103 ? -9.872 -10.338 -10.571 1.00 89.06 103 LEU A C 1
ATOM 821 O O . LEU A 1 103 ? -9.140 -10.575 -11.530 1.00 89.06 103 LEU A O 1
ATOM 825 N N . LYS A 1 104 ? -10.975 -11.052 -10.313 1.00 91.25 104 LYS A N 1
ATOM 826 C CA . LYS A 1 104 ? -11.405 -12.187 -11.141 1.00 91.25 104 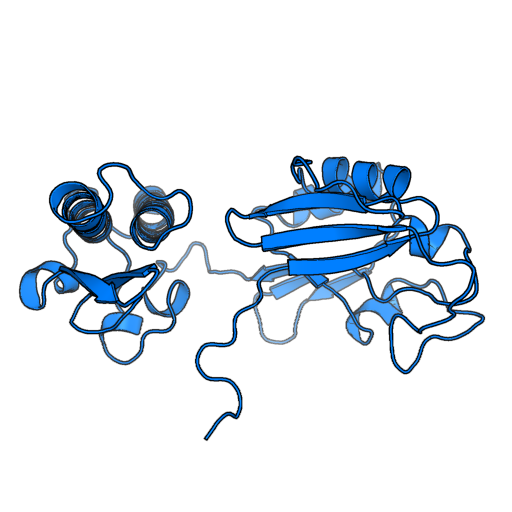LYS A CA 1
ATOM 827 C C . LYS A 1 104 ? -11.749 -11.755 -12.562 1.00 91.25 104 LYS A C 1
ATOM 829 O O . LYS A 1 104 ? -11.351 -12.431 -13.504 1.00 91.25 104 LYS A O 1
ATOM 834 N N . ASP A 1 105 ? -12.437 -10.626 -12.718 1.00 94.88 105 ASP A N 1
ATOM 835 C CA . ASP A 1 105 ? -12.823 -10.088 -14.028 1.00 94.88 105 ASP A CA 1
ATOM 836 C C . ASP A 1 105 ? -11.598 -9.682 -14.864 1.00 94.88 105 ASP A C 1
ATOM 838 O O . ASP A 1 105 ? -11.617 -9.772 -16.091 1.00 94.88 105 ASP A O 1
ATOM 842 N N . LYS A 1 106 ? -10.501 -9.292 -14.202 1.00 92.12 106 LYS A N 1
ATOM 843 C CA . LYS A 1 106 ? -9.192 -9.036 -14.823 1.00 92.12 106 LYS A CA 1
ATOM 844 C C . LYS A 1 106 ? -8.364 -10.308 -15.066 1.00 92.12 106 LYS A C 1
ATOM 846 O O . LYS A 1 106 ? -7.251 -10.208 -15.571 1.00 92.12 106 LYS A O 1
ATOM 851 N N . GLY A 1 107 ? -8.888 -11.490 -14.730 1.00 91.50 107 GLY A N 1
ATOM 852 C CA . GLY A 1 107 ? -8.214 -12.777 -14.922 1.00 91.50 107 GLY A CA 1
ATOM 853 C C . GLY A 1 107 ? -7.127 -13.092 -13.890 1.00 91.50 107 GLY A C 1
ATOM 854 O O . GLY A 1 107 ? -6.326 -13.989 -14.128 1.00 91.50 107 GLY A O 1
ATOM 855 N N . ILE A 1 108 ? -7.091 -12.378 -12.761 1.00 88.69 108 ILE A N 1
ATOM 856 C CA . ILE A 1 108 ? -6.093 -12.587 -11.705 1.00 88.69 108 ILE A CA 1
ATOM 857 C C . ILE A 1 108 ? -6.532 -13.763 -10.831 1.00 88.69 108 ILE A C 1
ATOM 859 O O . ILE A 1 108 ? -7.641 -13.771 -10.282 1.00 88.69 108 ILE A O 1
ATOM 863 N N . GLU A 1 109 ? -5.659 -14.758 -10.674 1.00 88.81 109 GLU A N 1
ATOM 864 C CA . GLU A 1 109 ? -5.921 -15.896 -9.797 1.00 88.81 109 GLU A CA 1
ATOM 865 C C . GLU A 1 109 ? -5.853 -15.470 -8.325 1.00 88.81 1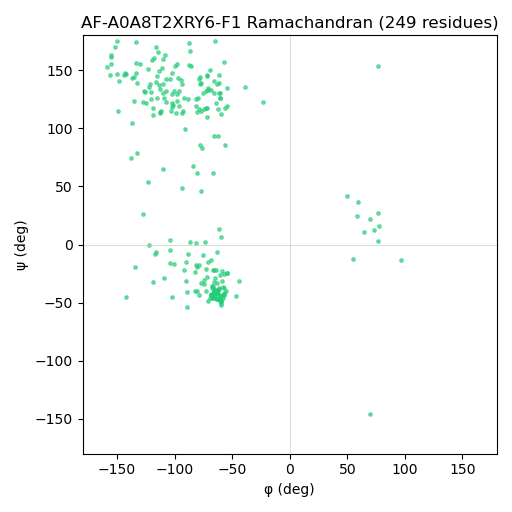09 GLU A C 1
ATOM 867 O O . GLU A 1 109 ? -4.948 -14.751 -7.895 1.00 88.81 109 GLU A O 1
ATOM 872 N N . THR A 1 110 ? -6.829 -15.907 -7.525 1.00 87.62 110 THR A N 1
ATOM 873 C CA . THR A 1 110 ? -6.947 -15.474 -6.130 1.00 87.62 110 THR A CA 1
ATOM 874 C C . THR A 1 110 ? -7.201 -16.634 -5.180 1.00 87.62 110 THR A C 1
ATOM 876 O O . THR A 1 110 ? -7.919 -17.579 -5.499 1.00 87.62 110 THR A O 1
ATOM 879 N N . PHE A 1 111 ? -6.688 -16.511 -3.958 1.00 88.25 111 PHE A N 1
ATOM 880 C CA . PHE A 1 111 ? -7.069 -17.353 -2.830 1.00 88.25 111 PHE A CA 1
ATOM 881 C C . PHE A 1 111 ? -7.741 -16.509 -1.756 1.00 88.25 111 PHE A C 1
ATOM 883 O O . PHE A 1 111 ? -7.182 -15.516 -1.290 1.00 88.25 111 PHE A O 1
ATOM 890 N N . GLN A 1 112 ? -8.941 -16.907 -1.340 1.00 85.81 112 GLN A N 1
ATOM 891 C CA . GLN A 1 112 ? -9.683 -16.211 -0.295 1.00 85.81 112 GLN A CA 1
ATOM 892 C C . GLN A 1 112 ? -9.696 -17.008 1.002 1.00 85.81 112 GLN A C 1
ATOM 894 O O . GLN A 1 112 ? -9.824 -18.231 1.004 1.00 85.81 112 GLN A O 1
ATOM 899 N N . ARG A 1 113 ? -9.597 -16.304 2.129 1.00 80.81 113 ARG A N 1
ATOM 900 C CA . ARG A 1 113 ? -9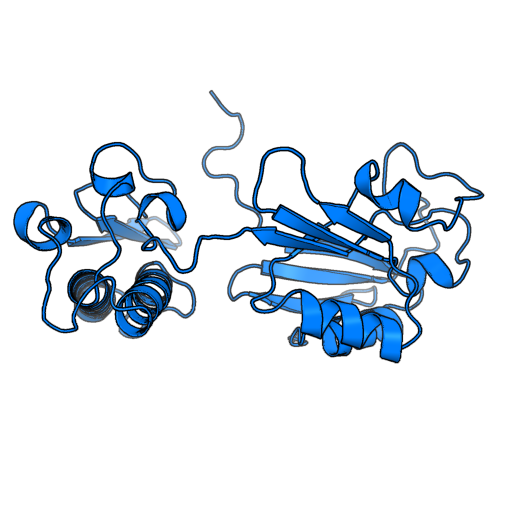.624 -16.907 3.461 1.00 80.81 113 ARG A CA 1
ATOM 901 C C . ARG A 1 113 ? -10.259 -15.970 4.477 1.00 80.81 113 ARG A C 1
ATOM 903 O O . ARG A 1 113 ? -9.983 -14.775 4.493 1.00 80.81 113 ARG A O 1
ATOM 910 N N . SER A 1 114 ? -11.044 -16.538 5.385 1.00 79.19 114 SER A N 1
ATOM 911 C CA . SER A 1 114 ? -11.482 -15.846 6.600 1.00 79.19 114 SER A CA 1
ATOM 912 C C . SER A 1 114 ? -10.585 -16.222 7.776 1.00 79.19 114 SER A C 1
ATOM 914 O O . SER A 1 114 ? -10.132 -17.367 7.890 1.00 79.19 114 SER A O 1
ATOM 916 N N . VAL A 1 115 ? -10.304 -15.262 8.652 1.00 72.19 115 VAL A N 1
ATOM 917 C CA . VAL A 1 115 ? -9.545 -15.523 9.879 1.00 72.19 115 VAL A CA 1
ATOM 918 C C . VAL A 1 115 ? -10.488 -16.140 10.920 1.00 72.19 115 VAL A C 1
ATOM 920 O O . VAL A 1 115 ? -11.524 -15.542 11.210 1.00 72.19 115 VAL A O 1
ATOM 923 N N . PRO A 1 116 ? -10.159 -17.306 11.509 1.00 74.88 116 PRO A N 1
ATOM 924 C CA . PRO A 1 116 ? -10.990 -17.910 12.546 1.00 74.88 116 PRO A CA 1
ATOM 925 C C . PRO A 1 116 ? -11.258 -16.935 13.697 1.00 74.88 116 PRO A C 1
ATOM 927 O O . PRO A 1 116 ? -10.336 -16.273 14.177 1.00 74.88 116 PRO A O 1
ATOM 930 N N . ASN A 1 117 ? -12.512 -16.861 14.148 1.00 71.19 117 ASN A N 1
ATOM 931 C CA . ASN A 1 117 ? -12.950 -16.032 15.280 1.00 71.19 117 ASN A CA 1
ATOM 932 C C . ASN A 1 117 ? -12.670 -14.524 15.126 1.00 71.19 117 ASN A C 1
ATOM 934 O O . ASN A 1 117 ? -12.539 -13.806 16.118 1.00 71.19 117 ASN A O 1
ATOM 938 N N . ARG A 1 118 ? -12.541 -14.024 13.893 1.00 62.44 118 ARG A N 1
ATOM 939 C CA . ARG A 1 118 ? -12.371 -12.597 13.595 1.00 62.44 118 ARG A CA 1
ATOM 940 C C . ARG A 1 118 ? -13.249 -12.237 12.394 1.00 62.44 118 ARG A C 1
ATOM 942 O O . ARG A 1 118 ? -13.294 -13.016 11.443 1.00 62.44 118 ARG A O 1
ATOM 949 N N . PRO A 1 119 ? -13.860 -11.042 12.349 1.00 70.44 119 PRO A N 1
ATOM 950 C CA . PRO A 1 119 ? -14.580 -10.563 11.170 1.00 70.44 119 PRO A CA 1
ATOM 951 C C . PRO A 1 119 ? -13.592 -10.068 10.098 1.00 70.44 119 PRO A C 1
ATOM 953 O O . PRO A 1 119 ? -13.729 -8.965 9.579 1.00 70.44 119 PRO A O 1
ATOM 956 N N . ILE A 1 120 ? -12.537 -10.845 9.821 1.00 73.38 120 ILE A N 1
ATOM 957 C CA . ILE A 1 120 ? -11.479 -10.495 8.875 1.00 73.38 120 ILE A CA 1
ATOM 958 C C . ILE A 1 120 ? -11.553 -11.428 7.675 1.00 73.38 120 ILE A C 1
ATOM 960 O O . ILE A 1 120 ? -11.284 -12.625 7.805 1.00 73.38 120 ILE A O 1
ATOM 964 N N . ARG A 1 121 ? -11.857 -10.860 6.505 1.00 78.88 121 ARG A N 1
ATOM 965 C CA . ARG A 1 121 ? -11.783 -11.553 5.212 1.00 78.88 121 ARG A CA 1
ATOM 966 C C . ARG A 1 121 ? -10.559 -11.118 4.434 1.00 78.88 121 ARG A C 1
ATOM 968 O O . ARG A 1 121 ? -10.173 -9.949 4.492 1.00 78.88 121 ARG A O 1
ATOM 975 N N . GLN A 1 122 ? -9.956 -12.076 3.742 1.00 82.31 122 GLN A N 1
ATOM 976 C CA . GLN A 1 122 ? -8.703 -11.903 3.030 1.00 82.31 122 GLN A CA 1
ATOM 977 C C . GLN A 1 122 ? -8.781 -12.469 1.633 1.00 82.31 122 GLN A C 1
ATOM 979 O O . GLN A 1 122 ? -9.334 -13.546 1.435 1.00 82.31 122 GLN A O 1
ATOM 984 N N . VAL A 1 123 ? -8.199 -11.739 0.692 1.00 84.19 123 VAL A N 1
ATOM 985 C CA . VAL A 1 123 ? -7.905 -12.212 -0.655 1.00 84.19 123 VAL A CA 1
ATOM 986 C C . VAL A 1 123 ? -6.409 -12.047 -0.868 1.00 84.19 123 VAL A C 1
ATOM 988 O O . VAL A 1 123 ? -5.831 -11.040 -0.453 1.00 84.19 123 VAL A O 1
ATOM 991 N N . PHE A 1 124 ? -5.801 -13.078 -1.435 1.00 86.88 124 PHE A N 1
ATOM 992 C CA . PHE A 1 124 ? -4.388 -13.163 -1.754 1.00 86.88 124 PHE A CA 1
ATOM 993 C C . PHE A 1 124 ? -4.238 -13.400 -3.251 1.00 86.88 124 PHE A C 1
ATOM 995 O O . PHE A 1 124 ? -4.976 -14.210 -3.813 1.00 86.88 124 PHE A O 1
ATOM 1002 N N . PHE A 1 125 ? -3.284 -12.714 -3.868 1.00 87.31 125 PHE A N 1
ATOM 1003 C CA . PHE A 1 125 ? -2.945 -12.842 -5.281 1.00 87.31 125 PHE A CA 1
ATOM 1004 C C . PHE A 1 125 ? -1.491 -12.421 -5.521 1.00 87.31 125 PHE A C 1
ATOM 1006 O O . PHE A 1 125 ? -0.870 -11.798 -4.650 1.00 87.31 125 PHE A O 1
ATOM 1013 N N . PHE A 1 126 ? -0.965 -12.810 -6.678 1.00 86.00 126 PHE A N 1
ATOM 1014 C CA . PHE A 1 126 ? 0.370 -12.459 -7.150 1.00 86.00 126 PHE A CA 1
ATOM 1015 C C . PHE A 1 126 ? 0.357 -11.134 -7.916 1.00 86.00 126 PHE A C 1
ATOM 1017 O O . PHE A 1 126 ? -0.672 -10.728 -8.459 1.00 86.00 126 PHE A O 1
ATOM 1024 N N . ASP A 1 127 ? 1.499 -10.453 -7.938 1.00 87.25 127 ASP A N 1
ATOM 1025 C CA . ASP A 1 127 ? 1.723 -9.325 -8.838 1.00 87.25 127 ASP A CA 1
ATOM 1026 C C . ASP A 1 127 ? 2.246 -9.836 -10.210 1.00 87.25 127 ASP A C 1
ATOM 1028 O O . ASP A 1 127 ? 2.626 -11.004 -10.345 1.00 87.25 127 ASP A O 1
ATOM 1032 N N . PRO A 1 128 ? 2.257 -9.009 -11.272 1.00 85.00 128 PRO A N 1
ATOM 1033 C CA . PRO A 1 128 ? 2.654 -9.458 -12.608 1.00 85.00 128 PRO A CA 1
ATOM 1034 C C . PRO A 1 128 ? 4.122 -9.908 -12.716 1.00 85.00 128 PRO A C 1
ATOM 1036 O O . PRO A 1 128 ? 4.471 -10.636 -13.657 1.00 85.00 128 PRO A O 1
ATOM 1039 N N . ASP A 1 129 ? 4.994 -9.473 -11.810 1.00 78.31 129 ASP A N 1
ATOM 1040 C CA . ASP A 1 129 ? 6.401 -9.868 -11.807 1.00 78.31 129 ASP A CA 1
ATOM 1041 C C . ASP A 1 129 ? 6.588 -11.281 -11.258 1.00 78.31 129 ASP A C 1
ATOM 1043 O O . ASP A 1 129 ? 7.426 -12.021 -11.783 1.00 78.31 129 ASP A O 1
ATOM 1047 N N . ASP A 1 130 ? 5.751 -11.680 -10.299 1.00 66.44 130 ASP A N 1
ATOM 1048 C CA . ASP A 1 130 ? 5.680 -13.050 -9.790 1.00 66.44 130 ASP A CA 1
ATOM 1049 C C . ASP A 1 130 ? 5.183 -14.035 -10.868 1.00 66.44 130 ASP A C 1
ATOM 1051 O O . ASP A 1 130 ? 5.707 -15.143 -10.993 1.00 66.44 130 ASP A O 1
ATOM 1055 N N . GLU A 1 131 ? 4.206 -13.627 -11.687 1.00 55.97 131 GLU A N 1
ATOM 1056 C CA . GLU A 1 131 ? 3.602 -14.473 -12.733 1.00 55.97 131 GLU A CA 1
ATOM 1057 C C . GLU A 1 131 ? 4.501 -14.676 -13.961 1.00 55.97 131 GLU A C 1
ATOM 1059 O O . GLU A 1 131 ? 4.483 -15.729 -14.598 1.00 55.97 131 GLU A O 1
ATOM 1064 N N . SER A 1 132 ? 5.296 -13.666 -14.325 1.00 46.72 132 SER A N 1
ATOM 1065 C CA . SER A 1 132 ? 6.027 -13.637 -15.604 1.00 46.72 132 SER A CA 1
ATOM 1066 C C . SER A 1 132 ? 7.239 -14.563 -15.701 1.00 46.72 132 SER A C 1
ATOM 1068 O O . SER A 1 132 ? 7.926 -14.565 -16.722 1.00 46.72 132 SER A O 1
ATOM 1070 N N . GLY A 1 133 ? 7.533 -15.351 -14.666 1.00 45.62 133 GLY A N 1
ATOM 1071 C CA . GLY A 1 133 ? 8.664 -16.267 -14.716 1.00 45.62 133 GLY A CA 1
ATOM 1072 C C . GLY A 1 133 ? 9.994 -15.544 -14.949 1.00 45.62 133 GLY A C 1
ATOM 1073 O O . GLY A 1 133 ? 10.884 -16.108 -15.588 1.00 45.62 133 GLY A O 1
ATOM 1074 N N . SER A 1 134 ? 10.180 -14.343 -14.373 1.00 38.50 134 SER A N 1
ATOM 1075 C CA . SER A 1 134 ? 11.518 -13.823 -14.042 1.00 38.50 134 SER A CA 1
ATOM 1076 C C . SER A 1 134 ? 12.124 -14.709 -12.933 1.00 38.50 134 SER A C 1
ATOM 1078 O O . SER A 1 134 ? 12.348 -14.341 -11.784 1.00 38.50 134 SER A O 1
ATOM 1080 N N . ALA A 1 135 ? 12.289 -15.979 -13.292 1.00 34.44 135 ALA A N 1
ATOM 1081 C CA . ALA A 1 135 ? 12.477 -17.126 -12.441 1.00 34.44 135 ALA A CA 1
ATOM 1082 C C . ALA A 1 135 ? 13.900 -17.123 -11.917 1.00 34.44 135 ALA A C 1
ATOM 1084 O O . ALA A 1 135 ? 14.766 -17.796 -12.473 1.00 34.44 135 ALA A O 1
ATOM 1085 N N . LYS A 1 136 ? 14.127 -16.355 -10.852 1.00 34.75 136 LYS A N 1
ATOM 1086 C CA . LYS A 1 136 ? 14.996 -16.798 -9.759 1.00 34.75 136 LYS A CA 1
ATOM 1087 C C . LYS A 1 136 ? 14.415 -16.538 -8.388 1.00 34.75 136 LYS A C 1
ATOM 1089 O O . LYS A 1 136 ? 14.826 -17.240 -7.476 1.00 34.75 136 LYS A O 1
ATOM 1094 N N . GLU A 1 137 ? 13.440 -15.645 -8.244 1.00 36.75 137 GLU A N 1
ATOM 1095 C CA . GLU A 1 137 ? 12.816 -15.377 -6.955 1.00 36.75 137 GLU A CA 1
ATOM 1096 C C . GLU A 1 137 ? 11.361 -14.981 -7.173 1.00 36.75 137 GLU A C 1
ATOM 1098 O O . GLU A 1 137 ? 11.100 -13.940 -7.769 1.00 36.75 137 GLU A O 1
ATOM 1103 N N . ALA A 1 138 ? 10.411 -15.793 -6.700 1.00 31.84 138 ALA A N 1
ATOM 1104 C CA . ALA A 1 138 ? 9.088 -15.253 -6.404 1.00 31.84 138 ALA A CA 1
ATOM 1105 C C . ALA A 1 138 ? 9.279 -14.277 -5.250 1.00 31.84 138 ALA A C 1
ATOM 1107 O O . ALA A 1 138 ? 9.334 -14.646 -4.073 1.00 31.84 138 ALA A O 1
ATOM 1108 N N . SER A 1 139 ? 9.462 -13.037 -5.644 1.00 37.81 139 SER A N 1
ATOM 1109 C CA . SER A 1 139 ? 9.258 -11.855 -4.854 1.00 37.81 139 SER A CA 1
ATOM 1110 C C . SER A 1 139 ? 8.026 -11.996 -3.973 1.00 37.81 139 SER A C 1
ATOM 1112 O O . SER A 1 139 ? 6.975 -12.532 -4.311 1.00 37.81 139 SER A O 1
ATOM 1114 N N . SER A 1 140 ? 8.197 -11.583 -2.736 1.00 43.38 140 SER A N 1
ATOM 1115 C CA . SER A 1 140 ? 7.225 -11.817 -1.684 1.00 43.38 140 SER A CA 1
ATOM 1116 C C . SER A 1 140 ? 6.273 -10.627 -1.555 1.00 43.38 140 SER A C 1
ATOM 1118 O O . SER A 1 140 ? 6.024 -10.081 -0.478 1.00 43.38 140 SER A O 1
ATOM 1120 N N . TRP A 1 141 ? 5.752 -10.207 -2.706 1.00 40.09 141 TRP A N 1
ATOM 1121 C CA . TRP A 1 141 ? 4.944 -9.004 -2.878 1.00 40.09 141 TRP A CA 1
ATOM 1122 C C . TRP A 1 141 ? 3.509 -9.376 -3.168 1.00 40.09 141 TRP A C 1
ATOM 1124 O O . TRP A 1 141 ? 2.932 -9.145 -4.219 1.00 40.09 141 TRP A O 1
ATOM 1134 N N . ARG A 1 142 ? 2.920 -9.989 -2.152 1.00 50.75 142 ARG A N 1
ATOM 1135 C CA . ARG A 1 142 ? 1.571 -10.533 -2.208 1.00 50.75 142 ARG A CA 1
ATOM 1136 C C . ARG A 1 142 ? 0.664 -9.478 -1.624 1.00 50.75 142 ARG A C 1
ATOM 1138 O O . ARG A 1 142 ? 0.835 -9.117 -0.461 1.00 50.75 142 ARG A O 1
ATOM 1145 N N . ALA A 1 143 ? -0.285 -8.977 -2.396 1.00 42.09 143 ALA A N 1
ATOM 1146 C CA . ALA A 1 143 ? -1.303 -8.116 -1.833 1.00 42.09 143 ALA A CA 1
ATOM 1147 C C . ALA A 1 143 ? -2.249 -8.976 -0.990 1.00 42.09 143 ALA A C 1
ATOM 1149 O O . ALA A 1 143 ? -3.016 -9.789 -1.504 1.00 42.09 143 ALA A O 1
ATOM 1150 N N . ARG A 1 144 ? -2.180 -8.814 0.331 1.00 43.12 144 ARG A N 1
ATOM 1151 C CA . ARG A 1 144 ? -3.228 -9.294 1.235 1.00 43.12 144 ARG A CA 1
ATOM 1152 C C . ARG A 1 144 ? -4.201 -8.151 1.414 1.00 43.12 144 ARG A C 1
ATOM 1154 O O . ARG A 1 144 ? -3.801 -7.069 1.827 1.00 43.12 144 ARG A O 1
ATOM 1161 N N . LEU A 1 145 ? -5.476 -8.384 1.165 1.00 53.00 145 LEU A N 1
ATOM 1162 C CA . LEU A 1 145 ? -6.481 -7.469 1.683 1.00 53.00 145 LEU A CA 1
ATOM 1163 C C . LEU A 1 145 ? -7.022 -7.966 2.996 1.00 53.00 145 LEU A C 1
ATOM 1165 O O . LEU A 1 145 ? -7.194 -9.161 3.189 1.00 53.00 145 LEU A O 1
ATOM 1169 N N . GLN A 1 146 ? -7.272 -7.049 3.912 1.00 44.66 146 GLN A N 1
ATOM 1170 C CA . GLN A 1 146 ? -8.063 -7.330 5.091 1.00 44.66 146 GLN A CA 1
ATOM 1171 C C . GLN A 1 146 ? -9.279 -6.428 5.042 1.00 44.66 146 GLN A C 1
ATOM 1173 O O . GLN A 1 146 ? -9.174 -5.220 5.228 1.00 44.66 146 GLN A O 1
ATOM 1178 N N . HIS A 1 147 ? -10.453 -7.021 4.849 1.00 42.03 147 HIS A N 1
ATOM 1179 C CA . HIS A 1 147 ? -11.639 -6.406 5.414 1.00 42.03 147 HIS A CA 1
ATOM 1180 C C . HIS A 1 147 ? -11.623 -6.753 6.888 1.00 42.03 147 HIS A C 1
ATOM 1182 O O . HIS A 1 147 ? -12.201 -7.758 7.286 1.00 42.03 147 HIS A O 1
ATOM 1188 N N . GLY A 1 148 ? -10.922 -5.959 7.694 1.00 35.56 148 GLY A N 1
ATOM 1189 C CA . GLY A 1 148 ? -11.319 -5.852 9.081 1.00 35.56 148 GLY A CA 1
ATOM 1190 C C . GLY A 1 148 ? -12.736 -5.319 9.058 1.00 35.56 148 GLY A C 1
ATOM 1191 O O . GLY A 1 148 ? -12.950 -4.181 8.653 1.00 35.56 148 GLY A O 1
ATOM 1192 N N . GLY A 1 149 ? -13.705 -6.129 9.469 1.00 36.25 149 GLY A N 1
ATOM 1193 C CA . GLY A 1 149 ? -14.879 -5.560 10.092 1.00 36.25 149 GLY A CA 1
ATOM 1194 C C . GLY A 1 149 ? -14.384 -4.733 11.275 1.00 36.25 149 GLY A C 1
ATOM 1195 O O . GLY A 1 149 ? -14.332 -5.217 12.398 1.00 36.25 149 GLY A O 1
ATOM 1196 N N . LEU A 1 150 ? -14.018 -3.473 11.040 1.00 40.06 150 LEU A N 1
ATOM 1197 C CA . LEU A 1 150 ? -14.598 -2.450 11.876 1.00 40.06 150 LEU A CA 1
ATOM 1198 C C . LEU A 1 150 ? -16.068 -2.578 11.546 1.00 40.06 150 LEU A C 1
ATOM 1200 O O . LEU A 1 150 ? -16.501 -2.105 10.496 1.00 40.06 150 LEU A O 1
ATOM 1204 N N . GLU A 1 151 ? -16.760 -3.368 12.365 1.00 42.62 151 GLU A N 1
ATOM 1205 C CA . GLU A 1 151 ? -18.201 -3.316 12.493 1.00 42.62 151 GLU A CA 1
ATOM 1206 C C . GLU A 1 151 ? -18.665 -1.932 12.043 1.00 42.62 151 GLU A C 1
ATOM 1208 O O . GLU A 1 151 ? -18.247 -0.914 12.604 1.00 42.62 151 GLU A O 1
ATOM 1213 N N . GLN A 1 152 ? -19.544 -1.893 11.045 1.00 47.91 152 GLN A N 1
ATOM 1214 C CA . GLN A 1 152 ? -20.382 -0.716 10.824 1.00 47.91 152 GLN A CA 1
ATOM 1215 C C . GLN A 1 152 ? -21.267 -0.409 12.054 1.00 47.91 152 GLN A C 1
ATOM 1217 O O . GLN A 1 152 ? -22.082 0.496 11.993 1.00 47.91 152 GLN A O 1
ATOM 1222 N N . ASP A 1 153 ? -21.068 -1.139 13.158 1.00 54.88 153 ASP A N 1
ATOM 1223 C CA . ASP A 1 153 ? -21.734 -1.093 14.452 1.00 54.88 153 ASP A CA 1
ATOM 1224 C C . ASP A 1 153 ? -20.903 -0.407 15.558 1.00 54.88 153 ASP A C 1
ATOM 1226 O O . ASP A 1 153 ? -21.416 -0.207 16.661 1.00 54.88 153 ASP A O 1
ATOM 1230 N N . ARG A 1 154 ? 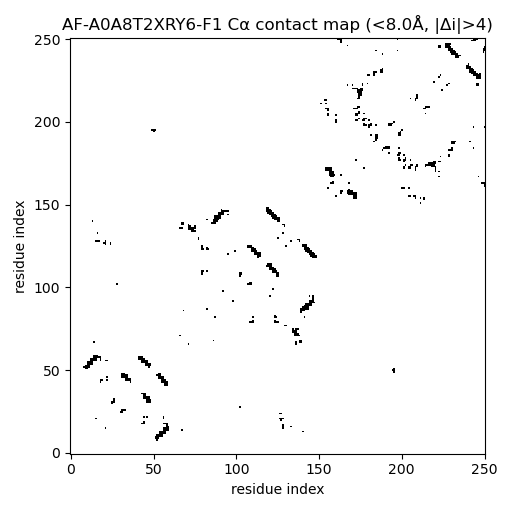-19.635 -0.004 15.309 1.00 72.06 154 ARG A N 1
ATOM 1231 C CA . ARG A 1 154 ? -18.868 0.768 16.309 1.00 72.06 154 ARG A CA 1
ATOM 1232 C C . ARG A 1 154 ? -18.093 1.985 15.770 1.00 72.06 154 ARG A C 1
ATOM 1234 O O . ARG A 1 154 ? -17.490 1.924 14.696 1.00 72.06 154 ARG A O 1
ATOM 1241 N N . PRO A 1 155 ? -18.008 3.071 16.563 1.00 80.44 155 PRO A N 1
ATOM 1242 C CA . PRO A 1 155 ? -17.240 4.264 16.212 1.00 80.44 155 PRO A CA 1
ATOM 1243 C C . PRO A 1 155 ? -15.729 4.030 16.223 1.00 80.44 155 PRO A C 1
ATOM 1245 O O . PRO A 1 155 ? -15.220 3.258 17.043 1.00 80.44 155 PRO A O 1
ATOM 1248 N N . LEU A 1 156 ? -15.023 4.784 15.374 1.00 85.00 156 LEU A N 1
ATOM 1249 C CA . LEU A 1 156 ? -13.576 4.979 15.449 1.00 85.00 156 LEU A CA 1
ATOM 1250 C C . LEU A 1 156 ? -13.214 5.742 16.716 1.00 85.00 156 LEU A C 1
ATOM 1252 O O . LEU A 1 156 ? -13.780 6.804 17.002 1.00 85.00 156 LEU A O 1
ATOM 1256 N N . ARG A 1 157 ? -12.238 5.207 17.440 1.00 86.88 157 ARG A N 1
ATOM 1257 C CA . ARG A 1 157 ? -11.684 5.795 18.655 1.00 86.88 157 ARG A CA 1
ATOM 1258 C C . ARG A 1 157 ? -10.281 6.332 18.412 1.00 86.88 157 ARG A C 1
ATOM 1260 O O . ARG A 1 157 ? -9.631 5.920 17.458 1.00 86.88 157 ARG A O 1
ATOM 1267 N N . TYR A 1 158 ? -9.771 7.188 19.295 1.00 78.75 158 TYR A N 1
ATOM 1268 C CA . TYR A 1 158 ? -8.400 7.695 19.157 1.00 78.75 158 TYR A CA 1
ATOM 1269 C C . TYR A 1 158 ? -7.362 6.573 19.143 1.00 78.75 158 TYR A C 1
ATOM 1271 O O . TYR A 1 158 ? -6.423 6.650 18.368 1.00 78.75 158 TYR A O 1
ATOM 1279 N N . GLY A 1 159 ? -7.547 5.506 19.927 1.00 76.31 159 GLY A N 1
ATOM 1280 C CA . GLY A 1 159 ? -6.629 4.361 19.925 1.00 76.31 159 GLY A CA 1
ATOM 1281 C C . GLY A 1 159 ? -6.698 3.507 18.655 1.00 76.31 159 GLY A C 1
ATOM 1282 O O . GLY A 1 159 ? -5.801 2.706 18.414 1.00 76.31 159 GLY A O 1
ATOM 1283 N N . ASP A 1 160 ? -7.748 3.665 17.838 1.00 79.31 160 ASP A N 1
ATOM 1284 C CA . ASP A 1 160 ? -7.834 3.030 16.518 1.00 79.31 160 ASP A CA 1
ATOM 1285 C C . ASP A 1 160 ? -7.043 3.834 15.456 1.00 79.31 160 ASP A C 1
ATOM 1287 O O . ASP A 1 160 ? -6.751 3.307 14.384 1.00 79.31 160 ASP A O 1
ATOM 1291 N N . VAL A 1 161 ? -6.720 5.106 15.733 1.00 78.50 161 VAL A N 1
ATOM 1292 C CA . VAL A 1 161 ? -6.201 6.079 14.753 1.00 78.50 161 VAL A CA 1
ATOM 1293 C C . VAL A 1 161 ? -4.795 6.587 15.110 1.00 78.50 161 VAL A C 1
ATOM 1295 O O . VAL A 1 161 ? -3.985 6.832 14.221 1.00 78.50 161 VAL A O 1
ATOM 1298 N N . PHE A 1 162 ? -4.486 6.690 16.401 1.00 76.50 162 PHE A N 1
ATOM 1299 C CA . PHE A 1 162 ? -3.233 7.190 16.959 1.00 76.50 162 PHE A CA 1
ATOM 1300 C C . PHE A 1 162 ? -2.682 6.217 18.000 1.00 76.50 162 PHE A C 1
ATOM 1302 O O . PHE A 1 162 ? -3.425 5.477 18.648 1.00 76.50 162 PHE A O 1
ATOM 1309 N N . ASN A 1 163 ? -1.367 6.253 18.214 1.00 79.12 163 ASN A N 1
ATOM 1310 C CA . ASN A 1 163 ? -0.704 5.433 19.226 1.00 79.12 163 ASN A CA 1
ATOM 1311 C C . ASN A 1 163 ? -0.831 6.054 20.630 1.00 79.12 163 ASN A C 1
ATOM 1313 O O . ASN A 1 163 ? 0.159 6.424 21.261 1.00 79.12 163 ASN A O 1
ATOM 1317 N N . VAL A 1 164 ? -2.069 6.184 21.100 1.00 74.12 164 VAL A N 1
ATOM 1318 C CA . VAL A 1 164 ? -2.426 6.731 22.413 1.00 74.12 164 VAL A CA 1
ATOM 1319 C C . VAL A 1 164 ? -2.964 5.635 23.326 1.00 74.12 164 VAL A C 1
ATOM 1321 O O . VAL A 1 164 ? -3.404 4.578 22.875 1.00 74.12 164 VAL A O 1
ATOM 1324 N N . SER A 1 165 ? -2.939 5.873 24.635 1.00 75.62 165 SER A N 1
ATOM 1325 C CA . SER A 1 165 ? -3.356 4.884 25.635 1.00 75.62 165 SER A CA 1
ATOM 1326 C C . SER A 1 165 ? -4.276 5.482 26.700 1.00 75.62 165 SER A C 1
ATOM 1328 O O . SER A 1 165 ? -4.537 6.688 26.728 1.00 75.62 165 SER A O 1
ATOM 1330 N N . GLY A 1 166 ? -4.797 4.622 27.577 1.00 77.69 166 GLY A N 1
ATOM 1331 C CA . GLY A 1 166 ? -5.679 5.034 28.666 1.00 77.69 166 GLY A CA 1
ATOM 1332 C C . GLY A 1 166 ? -7.046 5.494 28.168 1.00 77.69 166 GLY A C 1
ATOM 1333 O O . GLY A 1 166 ? -7.579 4.963 27.194 1.00 77.69 166 GLY A O 1
ATOM 1334 N N . GLU A 1 167 ? -7.621 6.478 28.853 1.00 77.94 167 GLU A N 1
ATOM 1335 C CA . GLU A 1 167 ? -8.971 6.963 28.568 1.00 77.94 167 GLU A CA 1
ATOM 1336 C C . GLU A 1 167 ? -9.094 7.553 27.159 1.00 77.94 167 GLU A C 1
ATOM 1338 O O . GLU A 1 167 ? -10.061 7.266 26.464 1.00 77.94 167 GLU A O 1
ATOM 1343 N N . LEU A 1 168 ? -8.086 8.295 26.682 1.00 76.31 168 LEU A N 1
ATOM 1344 C CA . LEU A 1 168 ? -8.116 8.879 25.340 1.00 76.31 168 LEU A CA 1
ATOM 1345 C C . LEU A 1 168 ? -8.307 7.800 24.266 1.00 76.31 168 LEU A C 1
ATOM 1347 O O . LEU A 1 168 ? -9.150 7.954 23.389 1.00 76.31 168 LEU A O 1
ATOM 1351 N N . ALA A 1 169 ? -7.608 6.667 24.387 1.00 76.81 169 ALA A N 1
ATOM 1352 C CA . ALA A 1 169 ? -7.674 5.575 23.419 1.00 76.81 169 ALA A CA 1
ATOM 1353 C C . ALA A 1 169 ? -9.077 4.966 23.259 1.00 76.81 169 ALA A C 1
ATOM 1355 O O . ALA A 1 169 ? -9.387 4.413 22.203 1.00 76.81 169 ALA A O 1
ATOM 1356 N N . THR A 1 170 ? -9.928 5.058 24.286 1.00 80.56 170 THR A N 1
ATOM 1357 C CA . THR A 1 170 ? -11.290 4.508 24.260 1.00 80.56 170 THR A CA 1
ATOM 1358 C C . THR A 1 170 ? -12.330 5.507 23.753 1.00 80.56 170 THR A C 1
ATOM 1360 O O . THR A 1 170 ? -13.436 5.095 23.387 1.00 80.56 170 THR A O 1
ATOM 1363 N N . ARG A 1 171 ? -11.987 6.798 23.687 1.00 82.94 171 ARG A N 1
ATOM 1364 C CA . ARG A 1 171 ? -12.893 7.869 23.260 1.00 82.94 171 ARG A CA 1
ATOM 1365 C C . ARG A 1 171 ? -13.051 7.897 21.748 1.00 82.94 171 ARG A C 1
ATOM 1367 O O . ARG A 1 171 ? -12.110 7.627 21.008 1.00 82.94 171 ARG A O 1
ATOM 1374 N N . LYS A 1 172 ? -14.261 8.216 21.291 1.00 87.06 172 LYS A N 1
ATOM 1375 C CA . LYS A 1 172 ? -14.595 8.360 19.868 1.00 87.06 172 LYS A CA 1
ATOM 1376 C C . LYS A 1 172 ? -13.954 9.634 19.320 1.00 87.06 172 LYS A C 1
ATOM 1378 O O . LYS A 1 172 ? -13.905 10.627 20.036 1.00 87.06 172 LYS A O 1
ATOM 1383 N N . VAL A 1 173 ? -13.535 9.626 18.059 1.00 84.31 173 VAL A N 1
ATOM 1384 C CA . VAL A 1 173 ? -13.099 10.860 17.388 1.00 84.31 173 VAL A CA 1
ATOM 1385 C C . VAL A 1 173 ? -14.339 11.665 16.982 1.00 84.31 173 VAL A C 1
ATOM 1387 O O . VAL A 1 173 ? -15.140 11.176 16.179 1.00 84.31 173 VAL A O 1
ATOM 1390 N N . ALA A 1 174 ? -14.528 12.851 17.565 1.00 81.81 174 ALA A N 1
ATOM 1391 C CA . ALA A 1 174 ? -15.674 13.724 17.302 1.00 81.81 174 ALA A CA 1
ATOM 1392 C C . ALA A 1 174 ? -15.334 14.855 16.305 1.00 81.81 174 ALA A C 1
ATOM 1394 O O . ALA A 1 174 ? -14.172 15.268 16.239 1.00 81.81 174 ALA A O 1
ATOM 1395 N N . PRO A 1 175 ? -16.324 15.392 15.558 1.00 76.50 175 PRO A N 1
ATOM 1396 C CA . PRO A 1 175 ? -16.121 16.525 14.650 1.00 76.50 175 PRO A CA 1
ATOM 1397 C C . PRO A 1 175 ? -15.515 17.751 15.335 1.00 76.50 175 PRO A C 1
ATOM 1399 O O . PRO A 1 175 ? -14.610 18.364 14.779 1.00 76.50 175 PRO A O 1
ATOM 1402 N N . GLU A 1 176 ? -15.943 18.058 16.561 1.00 75.88 176 GLU A N 1
ATOM 1403 C CA . GLU A 1 176 ? -15.428 19.210 17.307 1.00 75.88 176 GLU A CA 1
ATOM 1404 C C . GLU A 1 176 ? -13.957 19.037 17.706 1.00 75.88 176 GLU A C 1
ATOM 1406 O O . GLU A 1 176 ? -13.178 19.980 17.616 1.00 75.88 176 GLU A O 1
ATOM 1411 N N . ASP A 1 177 ? -13.532 17.823 18.069 1.00 79.19 177 ASP A N 1
ATOM 1412 C CA . ASP A 1 177 ? -12.126 17.561 18.384 1.00 79.19 177 ASP A CA 1
ATOM 1413 C C . ASP A 1 177 ? -11.242 17.737 17.140 1.00 79.19 177 ASP A C 1
ATOM 1415 O O . ASP A 1 177 ? -10.143 18.290 17.209 1.00 79.19 177 ASP A O 1
ATOM 1419 N N . ALA A 1 178 ? -11.733 17.270 15.987 1.00 80.19 178 ALA A N 1
ATOM 1420 C CA . ALA A 1 178 ? -11.063 17.439 14.705 1.00 80.19 178 ALA A CA 1
ATOM 1421 C C . ALA A 1 178 ? -11.010 18.917 14.287 1.00 80.19 178 ALA A C 1
ATOM 1423 O O . ALA A 1 178 ? -9.991 19.369 13.766 1.00 80.19 178 ALA A O 1
ATOM 1424 N N . ASN A 1 179 ? -12.078 19.673 14.551 1.00 77.25 179 ASN A N 1
ATOM 1425 C CA . ASN A 1 179 ? -12.145 21.110 14.313 1.00 77.25 179 ASN A CA 1
ATOM 1426 C C . ASN A 1 179 ? -11.183 21.879 15.231 1.00 77.25 179 ASN A C 1
ATOM 1428 O O . ASN A 1 179 ? -10.415 22.707 14.753 1.00 77.25 179 ASN A O 1
ATOM 1432 N N . MET A 1 180 ? -11.138 21.556 16.525 1.00 75.88 180 MET A N 1
ATOM 1433 C CA . MET A 1 180 ? -10.181 22.146 17.464 1.00 75.88 180 MET A CA 1
ATOM 1434 C C . MET A 1 180 ? -8.736 21.857 17.061 1.00 75.88 180 MET A C 1
ATOM 1436 O O . MET A 1 180 ? -7.920 22.774 17.048 1.00 75.88 180 MET A O 1
ATOM 1440 N N . MET A 1 181 ? -8.420 20.621 16.663 1.00 78.44 181 MET A N 1
ATOM 1441 C CA . MET A 1 181 ? -7.097 20.281 16.134 1.00 78.44 181 MET A CA 1
ATOM 1442 C C . MET A 1 181 ? -6.765 21.082 14.875 1.00 78.44 181 MET A C 1
ATOM 1444 O O . MET A 1 181 ? -5.666 21.621 14.760 1.00 78.44 181 MET A O 1
ATOM 1448 N N . GLN A 1 182 ? -7.725 21.214 13.958 1.00 75.44 182 GLN A N 1
ATOM 1449 C CA . GLN A 1 182 ? -7.561 22.018 12.752 1.00 75.44 182 GLN A CA 1
ATOM 1450 C C . GLN A 1 182 ? -7.260 23.483 13.090 1.00 75.44 182 GLN A C 1
ATOM 1452 O O . GLN A 1 182 ? -6.286 24.046 12.591 1.00 75.44 182 GLN A O 1
ATOM 1457 N N . ILE A 1 183 ? -8.048 24.076 13.990 1.00 67.25 183 ILE A N 1
ATOM 1458 C CA . ILE A 1 183 ? -7.892 25.460 14.439 1.00 67.25 183 ILE A CA 1
ATOM 1459 C C . ILE A 1 183 ? -6.548 25.650 15.151 1.00 67.25 183 ILE A C 1
ATOM 1461 O O . ILE A 1 183 ? -5.867 26.638 14.893 1.00 67.25 183 ILE A O 1
ATOM 1465 N N . SER A 1 184 ? -6.114 24.731 16.019 1.00 66.75 184 SER A N 1
ATOM 1466 C CA . SER A 1 184 ? -4.807 24.814 16.691 1.00 66.75 184 SER A CA 1
ATOM 1467 C C . SER A 1 184 ? -3.632 24.686 15.713 1.00 66.75 184 SER A C 1
ATOM 1469 O O . SER A 1 184 ? -2.688 25.476 15.790 1.00 66.75 184 SER A O 1
ATOM 1471 N N . ALA A 1 185 ? -3.705 23.754 14.757 1.00 63.06 185 ALA A N 1
ATOM 1472 C CA . ALA A 1 185 ? -2.686 23.574 13.723 1.00 63.06 185 ALA A CA 1
ATOM 1473 C C . ALA A 1 185 ? -2.563 24.810 12.808 1.00 63.06 185 ALA A C 1
ATOM 1475 O O . ALA A 1 185 ? -1.454 25.223 12.446 1.00 63.06 185 ALA A O 1
ATOM 1476 N N . GLU A 1 186 ? -3.692 25.440 12.467 1.00 63.81 186 GLU A N 1
ATOM 1477 C CA . GLU A 1 186 ? -3.746 26.619 11.594 1.00 63.81 186 GLU A CA 1
ATOM 1478 C C . GLU A 1 186 ? -3.420 27.933 12.311 1.00 63.81 186 GLU A C 1
ATOM 1480 O O . GLU A 1 186 ? -2.720 28.770 11.741 1.00 63.81 186 GLU A O 1
ATOM 1485 N N . SER A 1 187 ? -3.890 28.116 13.550 1.00 56.72 187 SER A N 1
ATOM 1486 C CA . SER A 1 187 ? -3.723 29.365 14.310 1.00 56.72 187 SER A CA 1
ATOM 1487 C C . SER A 1 187 ? -2.311 29.576 14.843 1.00 56.72 187 SER A C 1
ATOM 1489 O O . SER A 1 187 ? -1.889 30.724 14.974 1.00 56.72 187 SER A O 1
ATOM 1491 N N . THR A 1 188 ? -1.581 28.499 15.155 1.00 52.28 188 THR A N 1
ATOM 1492 C CA . THR A 1 188 ? -0.349 28.619 15.949 1.00 52.28 188 THR A CA 1
ATOM 1493 C C . THR A 1 188 ? 0.927 28.357 15.143 1.00 52.28 188 THR A C 1
ATOM 1495 O O . THR A 1 188 ? 1.952 28.938 15.479 1.00 52.28 188 THR A O 1
ATOM 1498 N N . VAL A 1 189 ? 0.906 27.534 14.077 1.00 52.84 189 VAL A N 1
ATOM 1499 C CA . VAL A 1 189 ? 2.171 26.989 13.523 1.00 52.84 189 VAL A CA 1
ATOM 1500 C C . VAL A 1 189 ? 2.238 26.864 11.990 1.00 52.84 189 VAL A C 1
ATOM 1502 O O . VAL A 1 189 ? 3.248 27.243 11.392 1.00 52.84 189 VAL A O 1
ATOM 1505 N N . LEU A 1 190 ? 1.206 26.348 11.306 1.00 53.03 190 LEU A N 1
ATOM 1506 C CA . LEU A 1 190 ? 1.386 25.834 9.932 1.00 53.03 190 LEU A CA 1
ATOM 1507 C C . LEU A 1 190 ? 0.854 26.732 8.802 1.00 53.03 190 LEU A C 1
ATOM 1509 O O . LEU A 1 190 ? 1.224 26.513 7.648 1.00 53.03 190 LEU A O 1
ATOM 1513 N N . ARG A 1 191 ? 0.003 27.731 9.089 1.00 54.50 191 ARG A N 1
ATOM 1514 C CA . ARG A 1 191 ? -0.751 28.564 8.111 1.00 54.50 191 ARG A CA 1
ATOM 1515 C C . ARG A 1 191 ? -1.630 27.796 7.099 1.00 54.50 191 ARG A C 1
ATOM 1517 O O . ARG A 1 191 ? -2.431 28.434 6.421 1.00 54.50 191 ARG A O 1
ATOM 1524 N N . GLN A 1 192 ? -1.485 26.475 6.969 1.00 53.91 192 GLN A N 1
ATOM 1525 C CA . GLN A 1 192 ? -2.255 25.572 6.108 1.00 53.91 192 GLN A CA 1
ATOM 1526 C C . GLN A 1 192 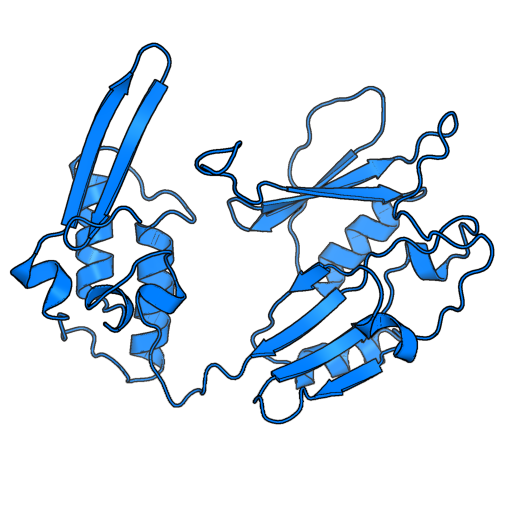? -2.336 24.173 6.737 1.00 53.91 192 GLN A C 1
ATOM 1528 O O . GLN A 1 192 ? -1.378 23.707 7.358 1.00 53.91 192 GLN A O 1
ATOM 1533 N N . SER A 1 193 ? -3.453 23.476 6.525 1.00 56.16 193 SER A N 1
ATOM 1534 C CA . SER A 1 193 ? -3.649 22.089 6.958 1.00 56.16 193 SER A CA 1
ATOM 1535 C C . SER A 1 193 ? -2.667 21.146 6.244 1.00 56.16 193 SER A C 1
ATOM 1537 O O . SER A 1 193 ? -2.660 21.043 5.015 1.00 56.16 193 SER A O 1
ATOM 1539 N N . GLN A 1 194 ? -1.850 20.414 7.004 1.00 59.66 194 GLN A N 1
ATOM 1540 C CA . GLN A 1 194 ? -0.964 19.384 6.452 1.00 59.66 194 GLN A CA 1
ATOM 1541 C C . GLN A 1 194 ? -1.800 18.178 6.002 1.00 59.66 194 GLN A C 1
ATOM 1543 O O . GLN A 1 194 ? -2.456 17.521 6.812 1.00 59.66 194 GLN A O 1
ATOM 1548 N N . LYS A 1 195 ? -1.781 17.863 4.700 1.00 58.44 195 LYS A N 1
ATOM 1549 C CA . LYS A 1 195 ? -2.481 16.686 4.165 1.00 58.44 195 LYS A CA 1
ATOM 1550 C C . LYS A 1 195 ? -1.903 15.412 4.785 1.00 58.44 195 LYS A C 1
ATOM 1552 O O . LYS A 1 195 ? -0.744 15.089 4.555 1.00 58.44 195 LYS A O 1
ATOM 1557 N N . GLY A 1 196 ? -2.743 14.690 5.525 1.00 61.03 196 GLY A N 1
ATOM 1558 C CA . GLY A 1 196 ? -2.382 13.467 6.245 1.00 61.03 196 GLY A CA 1
ATOM 1559 C C . GLY A 1 196 ? -2.050 13.672 7.726 1.00 61.03 196 GLY A C 1
ATOM 1560 O O . GLY A 1 196 ? -2.037 12.691 8.462 1.00 61.03 196 GLY A O 1
ATOM 1561 N N . GLY A 1 197 ? -1.841 14.908 8.191 1.00 69.94 197 GLY A N 1
ATOM 1562 C CA . GLY A 1 197 ? -1.437 15.166 9.576 1.00 69.94 197 GLY A CA 1
ATOM 1563 C C . GLY A 1 197 ? -2.514 14.771 10.595 1.00 69.94 197 GLY A C 1
ATOM 1564 O O . GLY A 1 197 ? -3.629 14.407 10.203 1.00 69.94 197 GLY A O 1
ATOM 1565 N N . PRO A 1 198 ? -2.225 14.872 11.902 1.00 76.50 198 PRO A N 1
ATOM 1566 C CA . PRO A 1 198 ? -3.184 14.616 12.973 1.00 76.50 198 PRO A CA 1
ATOM 1567 C C . PRO A 1 198 ? -4.543 15.288 12.750 1.00 76.50 198 PRO A C 1
ATOM 1569 O O . PRO A 1 198 ? -5.566 14.612 12.832 1.00 76.50 198 PRO A O 1
ATOM 1572 N N . ALA A 1 199 ? -4.569 16.559 12.330 1.00 78.81 199 ALA A N 1
ATOM 1573 C CA . ALA A 1 199 ? -5.808 17.268 11.996 1.00 78.81 199 ALA A CA 1
ATOM 1574 C C . ALA A 1 199 ? -6.613 16.595 10.862 1.00 78.81 199 ALA A C 1
ATOM 1576 O O . ALA A 1 199 ? -7.795 16.292 11.028 1.00 78.81 199 ALA A O 1
ATOM 1577 N N . ALA A 1 200 ? -5.973 16.283 9.730 1.00 78.38 200 ALA A N 1
ATOM 1578 C CA . ALA A 1 200 ? -6.628 15.645 8.583 1.00 78.38 200 ALA A CA 1
ATOM 1579 C C . ALA A 1 200 ? -7.092 14.210 8.897 1.00 78.38 200 ALA A C 1
ATOM 1581 O O . ALA A 1 200 ? -8.148 13.759 8.449 1.00 78.38 200 ALA A O 1
ATOM 1582 N N . THR A 1 201 ? -6.306 13.491 9.697 1.00 79.94 201 THR A N 1
ATOM 1583 C CA . THR A 1 201 ? -6.612 12.136 10.154 1.00 79.94 201 THR A CA 1
ATOM 1584 C C . THR A 1 201 ? -7.802 12.135 11.123 1.00 79.94 201 THR A C 1
ATOM 1586 O O . THR A 1 201 ? -8.720 11.324 10.971 1.00 79.94 201 THR A O 1
ATOM 1589 N N . MET A 1 202 ? -7.851 13.093 12.056 1.00 86.12 202 MET A N 1
ATOM 1590 C CA . MET A 1 202 ? -8.999 13.300 12.943 1.00 86.12 202 MET A CA 1
ATOM 1591 C C . MET A 1 202 ? -10.256 13.695 12.167 1.00 86.12 202 MET A C 1
ATOM 1593 O O . MET A 1 202 ? -11.320 13.151 12.449 1.00 86.12 202 MET A O 1
ATOM 1597 N N . GLN A 1 203 ? -10.146 14.563 11.156 1.00 83.38 203 GLN A N 1
ATOM 1598 C CA . GLN A 1 203 ? -11.276 14.936 10.295 1.00 83.38 203 GLN A CA 1
ATOM 1599 C C . GLN A 1 203 ? -11.856 13.727 9.566 1.00 83.38 203 GLN A C 1
ATOM 1601 O O . GLN A 1 203 ? -13.058 13.498 9.628 1.00 83.38 203 GLN A O 1
ATOM 1606 N N . SER A 1 204 ? -11.008 12.908 8.942 1.00 79.81 204 SER A N 1
ATOM 1607 C CA . SER A 1 204 ? -11.453 11.694 8.250 1.00 79.81 204 SER A CA 1
ATOM 1608 C C . SER A 1 204 ? -12.174 10.725 9.198 1.00 79.81 204 SER A C 1
ATOM 1610 O O . SER A 1 204 ? -13.261 10.223 8.892 1.00 79.81 204 SER A O 1
ATOM 1612 N N . ALA A 1 205 ? -11.616 10.511 10.395 1.00 82.50 205 ALA A N 1
ATOM 1613 C CA . ALA A 1 205 ? -12.226 9.654 11.406 1.00 82.50 205 ALA A CA 1
ATOM 1614 C C . ALA A 1 205 ? -13.558 10.218 11.938 1.00 82.50 205 ALA A C 1
ATOM 1616 O O . ALA A 1 205 ? -14.522 9.465 12.098 1.00 82.50 205 ALA A O 1
ATOM 1617 N N . ALA A 1 206 ? -13.632 11.532 12.164 1.00 83.75 206 ALA A N 1
ATOM 1618 C CA . ALA A 1 206 ? -14.837 12.221 12.608 1.00 83.75 206 ALA A CA 1
ATOM 1619 C C . ALA A 1 206 ? -15.946 12.199 11.546 1.00 83.75 206 ALA A C 1
ATOM 1621 O O . ALA A 1 206 ? -17.075 11.833 11.867 1.00 83.75 206 ALA A O 1
ATOM 1622 N N . THR A 1 207 ? -15.628 12.497 10.281 1.00 81.25 207 THR A N 1
ATOM 1623 C CA . THR A 1 207 ? -16.576 12.419 9.157 1.00 81.25 207 THR A CA 1
ATOM 1624 C C . THR A 1 207 ? -17.157 11.016 9.031 1.00 81.25 207 THR A C 1
ATOM 1626 O O . THR A 1 207 ? -18.365 10.864 8.866 1.00 81.25 207 THR A O 1
ATOM 1629 N N . ARG A 1 208 ? -16.332 9.970 9.176 1.00 80.75 208 ARG A N 1
ATOM 1630 C CA . ARG A 1 208 ? -16.829 8.587 9.172 1.00 80.75 208 ARG A CA 1
ATOM 1631 C C . ARG A 1 208 ? -17.771 8.321 10.347 1.00 80.75 208 ARG A C 1
ATOM 1633 O O . ARG A 1 208 ? -18.821 7.713 10.155 1.00 80.75 208 ARG A O 1
ATOM 1640 N N . ASN A 1 209 ? -17.392 8.736 11.555 1.00 81.62 209 ASN A N 1
ATOM 1641 C CA . ASN A 1 209 ? -18.219 8.543 12.746 1.00 81.62 209 ASN A CA 1
ATOM 1642 C C . ASN A 1 209 ? -19.571 9.263 12.626 1.00 81.62 209 ASN A C 1
ATOM 1644 O O . ASN A 1 209 ? -20.581 8.714 13.063 1.00 81.62 209 ASN A O 1
ATOM 1648 N N . GLU A 1 210 ? -19.591 10.457 12.031 1.00 76.69 210 GLU A N 1
ATOM 1649 C CA . GLU A 1 210 ? -20.798 11.256 11.802 1.00 76.69 210 GLU A CA 1
ATOM 1650 C C . GLU A 1 210 ? -21.698 10.645 10.723 1.00 76.69 210 GLU A C 1
ATOM 1652 O O . GLU A 1 210 ? -22.886 10.438 10.960 1.00 76.69 210 GLU A O 1
ATOM 1657 N N . GLN A 1 211 ? -21.133 10.267 9.571 1.00 71.94 211 GLN A N 1
ATOM 1658 C CA . GLN A 1 211 ? -21.874 9.602 8.489 1.00 71.94 211 GLN A CA 1
ATOM 1659 C C . GLN A 1 211 ? -22.511 8.282 8.938 1.00 71.94 211 GLN A C 1
ATOM 1661 O O . GLN A 1 211 ? -23.575 7.909 8.448 1.00 71.94 211 GLN A O 1
ATOM 1666 N N . ALA A 1 212 ? -21.870 7.584 9.875 1.00 69.38 212 ALA A N 1
ATOM 1667 C CA . ALA A 1 212 ? -22.382 6.356 10.472 1.00 69.38 212 ALA A CA 1
ATOM 1668 C C . ALA A 1 212 ? -23.311 6.593 11.684 1.00 69.38 212 ALA A C 1
ATOM 1670 O O . ALA A 1 212 ? -23.761 5.632 12.300 1.00 69.38 212 ALA A O 1
ATOM 1671 N N . GLY A 1 213 ? -23.598 7.848 12.053 1.00 71.56 213 GLY A N 1
ATOM 1672 C CA . GLY A 1 213 ? -24.523 8.197 13.138 1.00 71.56 213 GLY A CA 1
ATOM 1673 C C . GLY A 1 213 ? -23.996 7.946 14.557 1.00 71.56 213 GLY A C 1
ATOM 1674 O O . GLY A 1 213 ? -24.765 7.994 15.515 1.00 71.56 213 GLY A O 1
ATOM 1675 N N . PHE A 1 214 ? -22.697 7.686 14.734 1.00 72.75 214 PHE A N 1
ATOM 1676 C CA . PHE A 1 214 ? -22.114 7.407 16.054 1.00 72.75 214 PHE A CA 1
ATOM 1677 C C . PHE A 1 214 ? -21.822 8.651 16.896 1.00 72.75 214 PHE A C 1
ATOM 1679 O O . PHE A 1 214 ? -21.613 8.532 18.114 1.00 72.75 214 PHE A O 1
ATOM 1686 N N . VAL A 1 215 ? -21.741 9.802 16.233 1.00 67.88 215 VAL A N 1
ATOM 1687 C CA . VAL A 1 215 ? -21.554 11.149 16.779 1.00 67.88 215 VAL A CA 1
ATOM 1688 C C . VAL A 1 215 ? -22.397 12.103 15.931 1.00 67.88 215 VAL A C 1
ATOM 1690 O O . VAL A 1 215 ? -22.583 11.863 14.742 1.00 67.88 215 VAL A O 1
ATOM 1693 N N . SER A 1 216 ? -22.925 13.170 16.522 1.00 60.38 216 SER A N 1
ATOM 1694 C CA . SER A 1 216 ? -23.591 14.236 15.766 1.00 60.38 216 SER A CA 1
ATOM 1695 C C . SER A 1 216 ? -22.635 15.397 15.524 1.00 60.38 216 SER A C 1
ATOM 1697 O O . SER A 1 216 ? -21.767 15.635 16.361 1.00 60.38 216 SER A O 1
ATOM 1699 N N . HIS A 1 217 ? -22.885 16.180 14.474 1.00 57.53 217 HIS A N 1
ATOM 1700 C CA . HIS A 1 217 ? -22.197 17.439 14.158 1.00 57.53 217 HIS A CA 1
ATOM 1701 C C . HIS A 1 217 ? -21.988 18.370 15.368 1.00 57.53 217 HIS A C 1
ATOM 1703 O O . HIS A 1 217 ? -20.981 19.060 15.453 1.00 57.53 217 HIS A O 1
ATOM 1709 N N . TRP A 1 218 ? -22.916 18.331 16.333 1.00 48.88 218 TRP A N 1
ATOM 1710 C CA . TRP A 1 218 ? -22.925 19.163 17.542 1.00 48.88 218 TRP A CA 1
ATOM 1711 C C . TRP A 1 218 ? -22.489 18.441 18.834 1.00 48.88 218 TRP A C 1
ATOM 1713 O O . TRP A 1 218 ? -22.572 19.026 19.911 1.00 48.88 218 TRP A O 1
ATOM 1723 N N . LEU A 1 219 ? -22.070 17.167 18.769 1.00 46.56 219 LEU A N 1
ATOM 1724 C CA . LEU A 1 219 ? -21.584 16.419 19.939 1.00 46.56 219 LEU A CA 1
ATOM 1725 C C . LEU A 1 219 ? -20.067 16.605 20.057 1.00 46.56 219 LEU A C 1
ATOM 1727 O O . LEU A 1 219 ? -19.297 15.915 19.386 1.00 46.56 219 LEU A O 1
ATOM 1731 N N . ALA A 1 220 ? -19.645 17.512 20.938 1.00 47.03 220 ALA A N 1
ATOM 1732 C CA . ALA A 1 220 ? -18.288 17.503 21.474 1.00 47.03 220 ALA A CA 1
ATOM 1733 C C . ALA A 1 220 ? -18.072 16.201 22.263 1.00 47.03 220 ALA A C 1
ATOM 1735 O O . ALA A 1 220 ? -18.960 15.764 22.999 1.00 47.03 220 ALA A O 1
ATOM 1736 N N . SER A 1 221 ? -16.913 15.557 22.114 1.00 47.47 221 SER A N 1
ATOM 1737 C CA . SER A 1 221 ? -16.495 14.585 23.122 1.00 47.47 221 SER A CA 1
ATOM 1738 C C . SER A 1 221 ? -15.936 15.371 24.315 1.00 47.47 221 SER A C 1
ATOM 1740 O O . SER A 1 221 ? -15.233 16.362 24.114 1.00 47.47 221 SER A O 1
ATOM 1742 N N . ASP A 1 222 ? -16.184 14.928 25.552 1.00 51.69 222 ASP A N 1
ATOM 1743 C CA . ASP A 1 222 ? -15.605 15.511 26.784 1.00 51.69 222 ASP A CA 1
ATOM 1744 C C . ASP A 1 222 ? -14.053 15.425 26.832 1.00 51.69 222 ASP A C 1
ATOM 1746 O O . ASP A 1 222 ? -13.427 15.595 27.874 1.00 51.69 222 ASP A O 1
ATOM 1750 N N . ALA A 1 223 ? -13.371 15.119 25.718 1.00 47.47 223 ALA A N 1
ATOM 1751 C CA . ALA A 1 223 ? -11.925 14.953 25.668 1.00 47.47 223 ALA A CA 1
ATOM 1752 C C . ALA A 1 223 ? -11.141 16.214 25.382 1.00 47.47 223 ALA A C 1
ATOM 1754 O O . ALA A 1 223 ? -10.212 16.539 26.124 1.00 47.47 223 ALA A O 1
ATOM 1755 N N . ALA A 1 224 ? -11.490 16.895 24.299 1.00 50.12 224 ALA A N 1
ATOM 1756 C CA . ALA A 1 224 ? -10.816 18.121 23.927 1.00 50.12 224 ALA A CA 1
ATOM 1757 C C . ALA A 1 224 ? -11.372 19.321 24.716 1.00 50.12 224 ALA A C 1
ATOM 1759 O O . ALA A 1 224 ? -10.624 20.267 24.955 1.00 50.12 224 ALA A O 1
ATOM 1760 N N . ALA A 1 225 ? -12.614 19.235 25.216 1.00 50.19 225 ALA A N 1
ATOM 1761 C CA . ALA A 1 225 ? -13.218 20.241 26.093 1.00 50.19 225 ALA A CA 1
ATOM 1762 C C . ALA A 1 225 ? -12.565 20.306 27.493 1.00 50.19 225 ALA A C 1
ATOM 1764 O O . ALA A 1 225 ? -12.270 21.401 27.966 1.00 50.19 225 ALA A O 1
ATOM 1765 N N . ASP A 1 226 ? -12.270 19.159 28.126 1.00 50.28 226 ASP A N 1
ATOM 1766 C CA . ASP A 1 226 ? -11.762 19.124 29.512 1.00 50.28 226 ASP A CA 1
ATOM 1767 C C . ASP A 1 226 ? -10.229 19.169 29.629 1.00 50.28 226 ASP A C 1
ATOM 1769 O O . ASP A 1 226 ? -9.691 19.663 30.622 1.00 50.28 226 ASP A O 1
ATOM 1773 N N . GLN A 1 227 ? -9.495 18.613 28.656 1.00 56.00 227 GLN A N 1
ATOM 1774 C CA . GLN A 1 227 ? -8.034 18.424 28.752 1.00 56.00 227 GLN A CA 1
ATOM 1775 C C . GLN A 1 227 ? -7.233 19.204 27.695 1.00 56.00 227 GLN A C 1
ATOM 1777 O O . GLN A 1 227 ? -6.004 19.262 27.795 1.00 56.00 227 GLN A O 1
ATOM 1782 N N . GLY A 1 228 ? -7.915 19.816 26.720 1.00 59.47 228 GLY A N 1
ATOM 1783 C CA . GLY A 1 228 ? -7.337 20.694 25.706 1.00 59.47 228 GLY A CA 1
ATOM 1784 C C . GLY A 1 228 ? -6.587 19.988 24.569 1.00 59.47 228 GLY A C 1
ATOM 1785 O O . GLY A 1 228 ? -6.030 18.893 24.713 1.00 59.47 228 GLY A O 1
ATOM 1786 N N . VAL A 1 229 ? -6.553 20.667 23.421 1.00 61.56 229 VAL A N 1
ATOM 1787 C CA . VAL A 1 229 ? -5.635 20.401 22.307 1.00 61.56 229 VAL A CA 1
ATOM 1788 C C . VAL A 1 229 ? -4.450 21.347 22.448 1.00 61.56 229 VAL A C 1
ATOM 1790 O O . VAL A 1 229 ? -4.633 22.540 22.682 1.00 61.56 229 VAL A O 1
ATOM 1793 N N . THR A 1 230 ? -3.225 20.837 22.347 1.00 61.66 230 THR A N 1
ATOM 1794 C CA . THR A 1 230 ? -2.022 21.677 22.379 1.00 61.66 230 THR A CA 1
ATOM 1795 C C . THR A 1 230 ? -1.147 21.367 21.180 1.00 61.66 230 THR A C 1
ATOM 1797 O O . THR A 1 230 ? -0.716 20.228 20.999 1.00 61.66 230 THR A O 1
ATOM 1800 N N . VAL A 1 231 ? -0.864 22.403 20.396 1.00 57.28 231 VAL A N 1
ATOM 1801 C CA . VAL A 1 231 ? 0.127 22.384 19.323 1.00 57.28 231 VAL A CA 1
ATOM 1802 C C . VAL A 1 231 ? 1.256 23.312 19.748 1.00 57.28 231 VAL A C 1
ATOM 1804 O O . VAL A 1 231 ? 1.041 24.513 19.896 1.00 57.28 231 VAL A O 1
ATOM 1807 N N . THR A 1 232 ? 2.438 22.760 20.010 1.00 58.25 232 THR A N 1
ATOM 1808 C CA . THR A 1 232 ? 3.628 23.548 20.346 1.00 58.25 232 THR A CA 1
ATOM 1809 C C . THR A 1 232 ? 4.644 23.488 19.223 1.00 58.25 232 THR A C 1
ATOM 1811 O O . THR A 1 232 ? 4.899 22.438 18.633 1.00 58.25 232 THR A O 1
ATOM 1814 N N . GLU A 1 233 ? 5.241 24.638 18.942 1.00 51.16 233 GLU A N 1
ATOM 1815 C CA . GLU A 1 233 ? 6.360 24.770 18.027 1.00 51.16 233 GLU A CA 1
ATOM 1816 C C . GLU A 1 233 ? 7.620 25.075 18.832 1.00 51.16 233 GLU A C 1
ATOM 1818 O O . GLU A 1 233 ? 7.644 26.025 19.612 1.00 51.16 233 GLU A O 1
ATOM 1823 N N . ASN A 1 234 ? 8.661 24.268 18.637 1.00 55.81 234 ASN A N 1
ATOM 1824 C CA . ASN A 1 234 ? 9.981 24.518 19.196 1.00 55.81 234 ASN A CA 1
ATOM 1825 C C . ASN A 1 234 ? 11.004 24.628 18.065 1.00 55.81 234 ASN A C 1
ATOM 1827 O O . ASN A 1 234 ? 11.171 23.697 17.269 1.00 55.81 234 ASN A O 1
ATOM 1831 N N . ASP A 1 235 ? 11.730 25.743 18.044 1.00 50.38 235 ASP A N 1
ATOM 1832 C CA . ASP A 1 235 ? 12.887 25.915 17.176 1.00 50.38 235 ASP A CA 1
ATOM 1833 C C . ASP A 1 235 ? 14.048 25.068 17.702 1.00 50.38 235 ASP A C 1
ATOM 1835 O O . ASP A 1 235 ? 14.549 25.270 18.812 1.00 50.38 235 ASP A O 1
ATOM 1839 N N . ILE A 1 236 ? 14.487 24.105 16.894 1.00 55.16 236 ILE A N 1
ATOM 1840 C CA . ILE A 1 236 ? 15.712 23.344 17.135 1.00 55.16 236 ILE A CA 1
ATOM 1841 C C . ILE A 1 236 ? 16.759 23.733 16.085 1.00 55.16 236 ILE A C 1
ATOM 1843 O O . ILE A 1 236 ? 16.408 24.136 14.974 1.00 55.16 236 ILE A O 1
ATOM 1847 N N . PRO A 1 237 ? 18.067 23.637 16.387 1.00 36.22 237 PRO A N 1
ATOM 1848 C CA . PRO A 1 237 ? 19.092 23.946 15.398 1.00 36.22 237 PRO A CA 1
ATOM 1849 C C . PRO A 1 237 ? 18.872 23.106 14.129 1.00 36.22 237 PRO A C 1
ATOM 1851 O O . PRO A 1 237 ? 18.909 21.881 14.192 1.00 36.22 237 PRO A O 1
ATOM 1854 N N . LEU A 1 238 ? 18.642 23.788 12.999 1.00 41.28 238 LEU A N 1
ATOM 1855 C CA . LEU A 1 238 ? 18.365 23.248 11.654 1.00 41.28 238 LEU A CA 1
ATOM 1856 C C . LEU A 1 238 ? 16.952 22.689 11.381 1.00 41.28 238 LEU A C 1
ATOM 1858 O O . LEU A 1 238 ? 16.722 22.230 10.262 1.00 41.28 238 LEU A O 1
ATOM 1862 N N . ALA A 1 239 ? 15.989 22.753 12.309 1.00 46.59 239 ALA A N 1
ATOM 1863 C CA . ALA A 1 239 ? 14.612 22.326 12.025 1.00 46.59 239 ALA A CA 1
ATOM 1864 C C . ALA A 1 239 ? 13.555 22.990 12.924 1.00 46.59 239 ALA A C 1
ATOM 1866 O O . ALA A 1 239 ? 13.839 23.485 14.010 1.00 46.59 239 ALA A O 1
ATOM 1867 N N . ARG A 1 240 ? 12.302 22.954 12.469 1.00 55.88 240 ARG A N 1
ATOM 1868 C CA . ARG A 1 240 ? 11.126 23.342 13.257 1.00 55.88 240 ARG A CA 1
ATOM 1869 C C . ARG A 1 240 ? 10.455 22.062 13.745 1.00 55.88 240 ARG A C 1
ATOM 1871 O O . ARG A 1 240 ? 10.088 21.225 12.919 1.00 55.88 240 ARG A O 1
ATOM 1878 N N . LEU A 1 241 ? 10.339 21.875 15.059 1.00 48.66 241 LEU A N 1
ATOM 1879 C CA . LEU A 1 241 ? 9.650 20.725 15.644 1.00 48.66 241 LEU A CA 1
ATOM 1880 C C . LEU A 1 241 ? 8.237 21.142 16.047 1.00 48.66 241 LEU A C 1
ATOM 1882 O O . LEU A 1 241 ? 8.062 21.927 16.976 1.00 48.66 241 LEU A O 1
ATOM 1886 N N . VAL A 1 242 ? 7.243 20.577 15.369 1.00 61.31 242 VAL A N 1
ATOM 1887 C CA . VAL A 1 242 ? 5.830 20.739 15.721 1.00 61.31 242 VAL A CA 1
ATOM 1888 C C . VAL A 1 242 ? 5.400 19.520 16.523 1.00 61.31 242 VAL A C 1
ATOM 1890 O O . VAL A 1 242 ? 5.567 18.391 16.069 1.00 61.31 242 VAL A O 1
ATOM 1893 N N . THR A 1 243 ? 4.889 19.740 17.730 1.00 63.34 243 THR A N 1
ATOM 1894 C CA . THR A 1 243 ? 4.309 18.687 18.570 1.00 63.34 243 THR A CA 1
ATOM 1895 C C . THR A 1 243 ? 2.817 18.940 18.696 1.00 63.34 243 THR A C 1
ATOM 1897 O O . THR A 1 243 ? 2.406 19.934 19.290 1.00 63.34 243 THR A O 1
ATOM 1900 N N . GLU A 1 244 ? 2.008 18.041 18.145 1.00 71.25 244 GLU A N 1
ATOM 1901 C CA . GLU A 1 244 ? 0.550 18.068 18.258 1.00 71.25 244 GLU A CA 1
ATOM 1902 C C . GLU A 1 244 ? 0.120 17.066 19.333 1.00 71.25 244 GLU A C 1
ATOM 1904 O O . GLU A 1 244 ? 0.596 15.931 19.377 1.00 71.25 244 GLU A O 1
ATOM 1909 N N . SER A 1 245 ? -0.752 17.489 20.244 1.00 69.62 245 SER A N 1
ATOM 1910 C CA . SER A 1 245 ? -1.202 16.650 21.351 1.00 69.62 245 SER A CA 1
ATOM 1911 C C . SER A 1 245 ? -2.666 16.884 21.694 1.00 69.62 245 SER A C 1
ATOM 1913 O O . SER A 1 245 ? -3.169 18.007 21.635 1.00 69.62 245 SER A O 1
ATOM 1915 N N . VAL A 1 246 ? -3.337 15.809 22.102 1.00 71.56 246 VAL A N 1
ATOM 1916 C CA . VAL A 1 246 ? -4.690 15.834 22.671 1.00 71.56 246 VAL A CA 1
ATOM 1917 C C . VAL A 1 246 ? -4.613 15.240 24.062 1.00 71.56 246 VAL A C 1
ATOM 1919 O O . VAL A 1 246 ? -4.008 14.186 24.257 1.00 71.56 246 VAL A O 1
ATOM 1922 N N . ALA A 1 247 ? -5.196 15.924 25.047 1.00 68.12 247 ALA A N 1
ATOM 1923 C CA . ALA A 1 247 ? -5.166 15.489 26.442 1.00 68.12 247 ALA A CA 1
ATOM 1924 C C . ALA A 1 247 ? -3.746 15.131 26.939 1.00 68.12 247 ALA A C 1
ATOM 1926 O O . ALA A 1 247 ? -3.540 14.131 27.630 1.00 68.12 247 ALA A O 1
ATOM 1927 N N . LYS A 1 248 ? -2.755 15.952 26.553 1.00 70.62 248 LYS A N 1
ATOM 1928 C CA . LYS A 1 248 ? -1.323 15.817 26.897 1.00 70.62 248 LYS A CA 1
ATOM 1929 C C . LYS A 1 248 ? -0.631 14.564 26.339 1.00 70.62 248 LYS A C 1
ATOM 1931 O O . LYS A 1 248 ? 0.505 14.283 26.719 1.00 70.62 248 LYS A O 1
ATOM 1936 N N . GLN A 1 249 ? -1.279 13.828 25.437 1.00 65.31 249 GLN A N 1
ATOM 1937 C CA . GLN A 1 249 ? -0.661 12.740 24.683 1.00 65.31 249 GLN A CA 1
ATOM 1938 C C . GLN A 1 249 ? -0.338 13.213 23.269 1.00 65.31 249 GLN A C 1
ATOM 1940 O O . GLN A 1 249 ? -1.189 13.793 22.598 1.00 65.31 249 GLN A O 1
ATOM 1945 N N . VAL A 1 250 ? 0.904 12.981 22.846 1.00 72.88 250 VAL A N 1
ATOM 1946 C CA . VAL A 1 250 ? 1.384 13.324 21.502 1.00 72.88 250 VAL A CA 1
ATOM 1947 C C . VAL A 1 250 ? 0.735 12.386 20.486 1.00 72.88 250 VAL A C 1
ATOM 1949 O O . VAL A 1 250 ? 0.684 11.177 20.730 1.00 72.88 250 VAL A O 1
ATOM 1952 N N . LEU A 1 251 ? 0.224 12.959 19.396 1.00 62.09 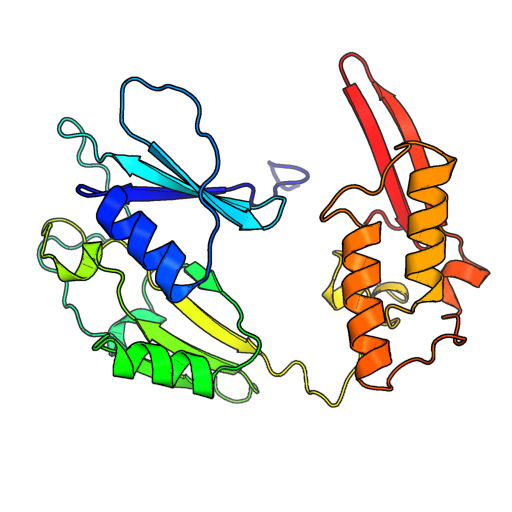251 LEU A N 1
ATOM 1953 C CA . LEU A 1 251 ? -0.443 12.242 18.308 1.00 62.09 251 LEU A CA 1
ATOM 1954 C C . LEU A 1 251 ? 0.519 11.851 17.184 1.00 62.09 251 LEU A C 1
ATOM 1956 O O . LEU A 1 251 ? 1.482 12.610 16.934 1.00 62.09 251 LEU A O 1
#

Solvent-accessible surface area (backbone atoms only — not comparable to full-atom values): 14721 Å² total; per-residue (Å²): 131,75,92,64,81,85,79,73,86,52,64,44,80,43,72,27,95,51,43,63,64,48,48,52,48,46,32,73,75,69,62,37,44,80,48,95,58,84,92,63,100,60,60,66,47,34,30,38,77,49,85,64,33,37,40,37,31,29,51,54,60,92,89,58,87,77,69,83,44,103,76,52,39,63,78,60,81,94,48,39,82,60,45,88,78,51,61,57,48,72,52,73,56,98,51,56,69,64,50,57,46,53,39,48,77,71,70,48,68,69,28,75,48,70,46,86,98,49,67,30,42,33,44,24,29,75,43,71,68,53,70,66,62,66,67,48,44,57,58,46,59,25,49,32,37,39,35,62,58,71,46,97,83,60,66,52,22,38,40,80,77,36,93,51,65,72,71,61,22,71,36,60,40,25,47,46,48,18,48,52,39,40,50,42,44,38,74,71,77,55,79,50,85,55,79,67,36,71,35,48,47,33,39,56,43,8,52,52,19,37,78,68,66,71,41,50,89,84,42,67,46,81,51,45,76,74,54,33,69,48,61,46,78,45,87,47,96,97,46,78,45,75,46,48,24,52,57,86,40,67,104

pLDDT: mean 73.12, std 16.25, range [31.84, 97.06]

Organism: Populus deltoides (NCBI:txid3696)

Secondary structure (DSSP, 8-state):
--SSTT----EEEEEES-HHHHHHHHHHHH-PEEEPPPP-SS-EEEEEEETTEEEEEEEPPSS----SSTT--SS----GGGGGGS--EEE--S-HHHHHHHHHHTT---EEEEPTTSSEEEEEE--HHHHTT-TT------EEEEEE---TTS--BHHHHSS--THHHHSB--HHHHHHHHHHHIIIIISSPPTTSHHHHHHHHHHHHHHTTSS-TT---HHHHHH-EEEEEEEETTEEEEEEEETTEE-

Sequence (251 aa):
MAVAKGACLNHISRESSDIRRLANFYKDIFGFEEIESPKFEFKVIWLKISPYLALHLIERSPDTKLPEGPYSAPSPVLDPTHLPRGHHVCFSVSNFDSFAQSLKDKGIETFQRSVPNRPIRQVFFFDPDDESGSAKEASSWRARLQHGGLEQDRPLRYGDVFNVSGELATRKVAPEDANMMQISAESTVLRQSQKGGPAATMQSAATRNEQAGFVSHWLASDAAADQGVTVTENDIPLARLVTESVAKQVL

Radius of gyration: 21.48 Å; Cα contacts (8 Å, |Δi|>4): 430; chains: 1; bounding box: 50×52×46 Å

Mean predicted aligned error: 15.92 Å